Protein AF-A0AAI8VKM6-F1 (afdb_monomer)

Sequence (239 aa):
MDTTHDMPLSEGPSSTRPRDKDTSGLSPKRQRPRYSYLKCVRCRRDKKKCEPTGRRAGEKCLRCSEKGFDCSESQKSASGKAPKTRLPIQVDLQTGDEKSLVTHCCKGLAWLRMLRLVESAAFRIDESLQLRRRHISLKQGAVNSKVLYELAEAREIVEALVLKKLQSMKRPFSSDTQITLFRAATQAMQRNSRATSPLVRDFERSLFRDLREPSLEDVLLDPGNLPSAIEAQLALLEG

InterPro domains:
  IPR001138 Zn(2)Cys(6) fungal-type DNA-binding domain [PS50048] (39-73)
  IPR001138 Zn(2)Cys(6) fungal-type DNA-binding domain [cd00067] (40-72)
  IPR036864 Zn(2)-C6 fungal-type DNA-binding domain superfamily [SSF57701] (30-75)

Mean predicted aligned error: 19.52 Å

Solvent-accessible surface area (backbone atoms only — not comparable to full-atom values): 15020 Å² total; per-residue (Å²): 142,84,83,86,82,84,77,85,85,79,87,71,84,84,79,80,70,82,80,84,74,88,78,94,68,86,67,75,76,78,71,73,78,78,73,75,62,63,34,26,62,62,35,55,74,70,72,48,89,52,42,72,78,85,63,60,91,90,58,61,34,54,71,29,59,80,67,73,46,90,56,52,68,57,56,68,64,75,78,66,62,67,79,73,75,74,66,79,79,80,73,75,90,79,70,90,50,68,70,59,54,54,53,52,51,52,52,52,53,52,48,54,53,52,50,53,53,50,54,55,48,51,50,54,51,50,53,54,50,53,52,49,52,51,51,52,52,51,49,52,51,52,51,51,51,51,52,52,48,55,52,50,53,52,48,53,54,51,53,52,52,50,52,53,52,56,71,68,48,94,62,89,68,57,70,70,58,52,54,51,52,51,54,50,52,53,51,51,51,58,56,49,62,73,54,65,51,70,66,58,57,50,49,52,53,50,59,55,58,77,65,57,69,81,52,71,66,73,63,64,76,44,82,87,47,55,68,60,56,51,51,55,55,49,59,68,71,78,111

Foldseek 3Di:
DDDDDDDDDDDDDDPPDPPDDDDPDPDPPPPDPDDPQFAFPVCVVVVHDFPDDPDDPPDHTPVCVVVVHDTDGRPNPPVVPPPPPPDPPPPPPPDPPVVVVVVVVVVVVVVVVVVVVVVVVVVVVVVVVVVVVVVVVVVVVVVVVVVVVVVVVVVVVVVVVVVVVVVPPPDDDDPVVVVVVVVVVVVVVVVVVVVPPVVVVVVVVVVVVVVPDDDPVVVPPDPPCVVVVVVVVVVVVVD

pLDDT: mean 73.57, std 15.09, range [40.62, 97.12]

Structure (mmCIF, N/CA/C/O backbone):
data_AF-A0AAI8VKM6-F1
#
_entry.id   AF-A0AAI8VKM6-F1
#
loop_
_atom_site.group_PDB
_atom_site.id
_atom_site.type_symbol
_atom_site.label_atom_id
_atom_site.label_alt_id
_atom_site.label_comp_id
_atom_site.label_asym_id
_atom_site.label_entity_id
_atom_site.label_seq_id
_atom_site.pdbx_PDB_ins_code
_atom_site.Cartn_x
_atom_site.Cartn_y
_atom_site.Cartn_z
_atom_site.occupancy
_atom_site.B_iso_or_equiv
_atom_site.auth_seq_id
_atom_site.auth_comp_id
_atom_site.auth_asym_id
_atom_site.auth_atom_id
_atom_site.pdbx_PDB_model_num
ATOM 1 N N . MET A 1 1 ? -61.074 -55.499 29.176 1.00 43.12 1 MET A N 1
ATOM 2 C CA . MET A 1 1 ? -60.614 -55.785 27.803 1.00 43.12 1 MET A CA 1
ATOM 3 C C . MET A 1 1 ? -59.598 -54.712 27.485 1.00 43.12 1 MET A C 1
ATOM 5 O O . MET A 1 1 ? -59.967 -53.655 27.000 1.00 43.12 1 MET A O 1
ATOM 9 N N . ASP A 1 2 ? -58.363 -54.962 27.908 1.00 45.69 2 ASP A N 1
ATOM 10 C CA . ASP A 1 2 ? -57.220 -54.062 27.778 1.00 45.69 2 ASP A CA 1
ATOM 11 C C . ASP A 1 2 ? -56.213 -54.752 26.867 1.00 45.69 2 ASP A C 1
ATOM 13 O O . ASP A 1 2 ? -55.781 -55.869 27.151 1.00 45.69 2 ASP A O 1
ATOM 17 N N . THR A 1 3 ? -55.869 -54.103 25.763 1.00 57.09 3 THR A N 1
ATOM 18 C CA . THR A 1 3 ? -54.824 -54.557 24.841 1.00 57.09 3 THR A CA 1
ATOM 19 C C . THR A 1 3 ? -53.815 -53.433 24.699 1.00 57.09 3 THR A C 1
ATOM 21 O O . THR A 1 3 ? -53.935 -52.560 23.842 1.00 57.09 3 THR A O 1
ATOM 24 N N . THR A 1 4 ? -52.834 -53.440 25.596 1.00 59.97 4 THR A N 1
ATOM 25 C CA . THR A 1 4 ? -51.602 -52.660 25.506 1.00 59.97 4 THR A CA 1
ATOM 26 C C . THR A 1 4 ? -50.697 -53.299 24.456 1.00 59.97 4 THR A C 1
ATOM 28 O O . THR A 1 4 ? -50.188 -54.402 24.644 1.00 59.97 4 THR A O 1
ATOM 31 N N . HIS A 1 5 ? -50.526 -52.615 23.325 1.00 60.28 5 HIS A N 1
ATOM 32 C CA . HIS A 1 5 ? -49.516 -52.941 22.324 1.00 60.28 5 HIS A CA 1
ATOM 33 C C . HIS A 1 5 ? -48.196 -52.263 22.706 1.00 60.28 5 HIS A C 1
ATOM 35 O O . HIS A 1 5 ? -48.022 -51.066 22.482 1.00 60.28 5 HIS A O 1
ATOM 41 N N . ASP A 1 6 ? -47.269 -53.037 23.265 1.00 58.09 6 ASP A N 1
ATOM 42 C CA . ASP A 1 6 ? -45.865 -52.654 23.402 1.00 58.09 6 ASP A CA 1
ATOM 43 C C . ASP A 1 6 ? -45.153 -52.787 22.047 1.00 58.09 6 ASP A C 1
ATOM 45 O O . ASP A 1 6 ? -45.141 -53.851 21.423 1.00 58.09 6 ASP A O 1
ATOM 49 N N . MET A 1 7 ? -44.560 -51.687 21.581 1.00 68.12 7 MET A N 1
ATOM 50 C CA . MET A 1 7 ? -43.673 -51.657 20.417 1.00 68.12 7 MET A CA 1
ATOM 51 C C . MET A 1 7 ? -42.211 -51.749 20.877 1.00 68.12 7 MET A C 1
ATOM 53 O O . MET A 1 7 ? -41.797 -50.947 21.717 1.00 68.12 7 MET A O 1
ATOM 57 N N . PRO A 1 8 ? -41.392 -52.656 20.315 1.00 66.62 8 PRO A N 1
ATOM 58 C CA . PRO A 1 8 ? -39.982 -52.743 20.665 1.00 66.62 8 PRO A CA 1
ATOM 59 C C . PRO A 1 8 ? -39.188 -51.599 20.019 1.00 66.62 8 PRO A C 1
ATOM 61 O O . PRO A 1 8 ? -39.143 -51.449 18.795 1.00 66.62 8 PRO A O 1
ATOM 64 N N . LEU A 1 9 ? -38.532 -50.799 20.859 1.00 62.66 9 LEU A N 1
ATOM 65 C CA . LEU A 1 9 ? -37.536 -49.814 20.447 1.00 62.66 9 LEU A CA 1
ATOM 66 C C . LEU A 1 9 ? -36.315 -50.552 19.883 1.00 62.66 9 LEU A C 1
ATOM 68 O O . LEU A 1 9 ? -35.607 -51.255 20.598 1.00 62.66 9 LEU A O 1
ATOM 72 N N . SER A 1 10 ? -36.090 -50.404 18.580 1.00 58.72 10 SER A N 1
ATOM 73 C CA . SER A 1 10 ? -34.900 -50.915 17.899 1.00 58.72 10 SER A CA 1
ATOM 74 C C . SER A 1 10 ? -33.702 -50.021 18.227 1.00 58.72 10 SER A C 1
ATOM 76 O O . SER A 1 10 ? -33.635 -48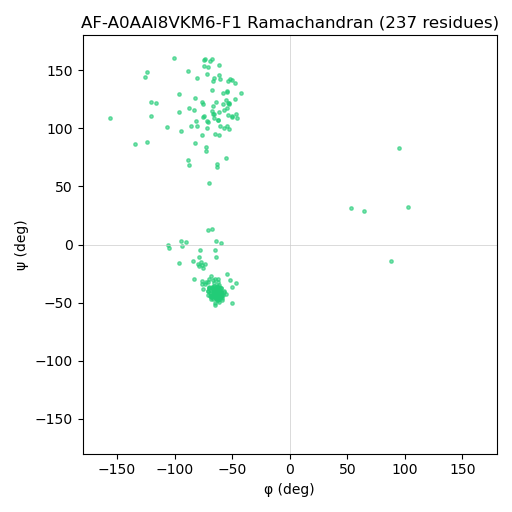.874 17.780 1.00 58.72 10 SER A O 1
ATOM 78 N N . GLU A 1 11 ? -32.761 -50.539 19.013 1.00 56.09 11 GLU A N 1
ATOM 79 C CA . GLU A 1 11 ? -31.483 -49.888 19.299 1.00 56.09 11 GLU A CA 1
ATOM 80 C C . GLU A 1 11 ? -30.596 -49.912 18.045 1.00 56.09 11 GLU A C 1
ATOM 82 O O . GLU A 1 11 ? -30.075 -50.946 17.629 1.00 56.09 11 GLU A O 1
ATOM 87 N N . GLY A 1 12 ? -30.466 -48.756 17.392 1.00 60.16 12 GLY A N 1
ATOM 88 C CA . GLY A 1 12 ? -29.560 -48.575 16.261 1.00 60.16 12 GLY A CA 1
ATOM 89 C C . GLY A 1 12 ? -28.086 -48.571 16.696 1.00 60.16 12 GLY A C 1
ATOM 90 O O . GLY A 1 12 ? -27.771 -48.173 17.820 1.00 60.16 12 GLY A O 1
ATOM 91 N N . PRO A 1 13 ? -27.154 -48.972 15.811 1.00 57.91 13 PRO A N 1
ATOM 92 C CA . PRO A 1 13 ? -25.741 -49.085 16.148 1.00 57.91 13 PRO A CA 1
ATOM 93 C C . PRO A 1 13 ? -25.139 -47.721 16.507 1.00 57.91 13 PRO A C 1
ATOM 95 O O . PRO A 1 13 ? -25.138 -46.778 15.709 1.00 57.91 13 PRO A O 1
ATOM 98 N N . SER A 1 14 ? -24.586 -47.642 17.721 1.00 53.56 14 SER A N 1
ATOM 99 C CA . SER A 1 14 ? -23.791 -46.516 18.212 1.00 53.56 14 SER A CA 1
ATOM 100 C C . SER A 1 14 ? -22.541 -46.332 17.351 1.00 53.56 14 SER A C 1
ATOM 102 O O . SER A 1 14 ? -21.503 -46.952 17.557 1.00 53.56 14 SER A O 1
ATOM 104 N N . SER A 1 15 ? -22.654 -45.446 16.364 1.00 54.28 15 SER A N 1
ATOM 105 C CA . SER A 1 15 ? -21.560 -44.974 15.519 1.00 54.28 15 SER A CA 1
ATOM 106 C C . SER A 1 15 ? -20.650 -44.030 16.317 1.00 54.28 15 SER A C 1
ATOM 108 O O . SER A 1 15 ? -20.724 -42.806 16.177 1.00 54.28 15 SER A O 1
ATOM 110 N N . THR A 1 16 ? -19.748 -44.583 17.127 1.00 57.41 16 THR A N 1
ATOM 111 C CA . THR A 1 16 ? -18.598 -43.847 17.671 1.00 57.41 16 THR A CA 1
ATOM 112 C C . THR A 1 16 ? -17.582 -43.620 16.554 1.00 57.41 16 THR A C 1
ATOM 114 O O . THR A 1 16 ? -16.648 -44.399 16.372 1.00 57.41 16 THR A O 1
ATOM 117 N N . ARG A 1 17 ? -17.777 -42.562 15.759 1.00 52.72 17 ARG A N 1
ATOM 118 C CA . ARG A 1 17 ? -16.736 -42.114 14.826 1.00 52.72 17 ARG A CA 1
ATOM 119 C C . ARG A 1 17 ? -15.555 -41.560 15.633 1.00 52.72 17 ARG A C 1
ATOM 121 O O . ARG A 1 17 ? -15.795 -40.750 16.535 1.00 52.72 17 ARG A O 1
ATOM 128 N N . PRO A 1 18 ? -14.308 -41.953 15.320 1.00 56.16 18 PRO A N 1
ATOM 129 C CA . PRO A 1 18 ? -13.125 -41.334 15.894 1.00 56.16 18 PRO A CA 1
ATOM 130 C C . PRO A 1 18 ? -13.153 -39.843 15.573 1.00 56.16 18 PRO A C 1
ATOM 132 O O . PRO A 1 18 ? -13.426 -39.428 14.446 1.00 56.16 18 PRO A O 1
ATOM 135 N N . ARG A 1 19 ? -12.949 -39.023 16.599 1.00 58.62 19 ARG A N 1
ATOM 136 C CA . ARG A 1 19 ? -12.865 -37.577 16.452 1.00 58.62 19 ARG A CA 1
ATOM 137 C C . ARG A 1 19 ? -11.439 -37.277 16.018 1.00 58.62 19 ARG A C 1
ATOM 139 O O . ARG A 1 19 ? -10.588 -37.061 16.877 1.00 58.62 19 ARG A O 1
ATOM 146 N N . ASP A 1 20 ? -11.205 -37.320 14.709 1.00 49.19 20 ASP A N 1
ATOM 147 C CA . ASP A 1 20 ? -9.943 -36.908 14.100 1.00 49.19 20 ASP A CA 1
ATOM 148 C C . ASP A 1 20 ? -9.675 -35.456 14.495 1.00 49.19 20 ASP A C 1
ATOM 150 O O . ASP A 1 20 ? -10.289 -34.491 14.029 1.00 49.19 20 ASP A O 1
ATOM 154 N N . LYS A 1 21 ? -8.811 -35.341 15.494 1.00 64.44 21 LYS A N 1
ATOM 155 C CA . LYS A 1 21 ? -8.100 -34.138 15.865 1.00 64.44 21 LYS A CA 1
ATOM 156 C C . LYS A 1 21 ? -6.932 -34.073 14.886 1.00 64.44 21 LYS A C 1
ATOM 158 O O . LYS A 1 21 ? -6.371 -35.106 14.551 1.00 64.44 21 LYS A O 1
ATOM 163 N N . ASP A 1 22 ? -6.588 -32.868 14.459 1.00 52.94 22 ASP A N 1
ATOM 164 C CA . ASP A 1 22 ? -5.387 -32.563 13.674 1.00 52.94 22 ASP A CA 1
ATOM 165 C C . ASP A 1 22 ? -5.600 -32.532 12.153 1.00 52.94 22 ASP A C 1
ATOM 167 O O . ASP A 1 22 ? -5.299 -33.442 11.393 1.00 52.94 22 ASP A O 1
ATOM 171 N N . THR A 1 23 ? -6.075 -31.379 11.691 1.00 52.78 23 THR A N 1
ATOM 172 C CA . THR A 1 23 ? -5.405 -30.647 10.609 1.00 52.78 23 THR A CA 1
ATOM 173 C C . THR A 1 23 ? -5.791 -29.180 10.726 1.00 52.78 23 THR A C 1
ATOM 175 O O . THR A 1 23 ? -6.928 -28.759 10.515 1.00 52.78 23 THR A O 1
ATOM 178 N N . SER A 1 24 ? -4.804 -28.396 11.133 1.00 52.94 24 SER A N 1
ATOM 179 C CA . SER A 1 24 ? -4.739 -26.941 11.172 1.00 52.94 24 SER A CA 1
ATOM 180 C C . SER A 1 24 ? -4.837 -26.355 9.756 1.00 52.94 24 SER A C 1
ATOM 182 O O . SER A 1 24 ? -3.904 -25.760 9.233 1.00 52.94 24 SER A O 1
ATOM 184 N N . GLY A 1 25 ? -5.997 -26.518 9.121 1.00 47.34 25 GLY A N 1
ATOM 185 C CA . GLY A 1 25 ? -6.389 -25.764 7.941 1.00 47.34 25 GLY A CA 1
ATOM 186 C C . GLY A 1 25 ? -6.979 -24.432 8.383 1.00 47.34 25 GLY A C 1
ATOM 187 O O . GLY A 1 25 ? -8.015 -24.406 9.053 1.00 47.34 25 GLY A O 1
ATOM 188 N N . LEU A 1 26 ? -6.314 -23.337 8.013 1.00 58.41 26 LEU A N 1
ATOM 189 C CA . LEU A 1 26 ? -6.759 -21.946 8.124 1.00 58.41 26 LEU A CA 1
ATOM 190 C C . LEU A 1 26 ? -8.110 -21.757 7.416 1.00 58.41 26 LEU A C 1
ATOM 192 O O . LEU A 1 26 ? -8.203 -21.207 6.325 1.00 58.41 26 LEU A O 1
ATOM 196 N N . SER A 1 27 ? -9.185 -22.239 8.030 1.00 58.78 27 SER A N 1
ATOM 197 C CA . SER A 1 27 ? -10.532 -22.001 7.541 1.00 58.78 27 SER A CA 1
ATOM 198 C C . SER A 1 27 ? -10.785 -20.503 7.698 1.00 58.78 27 SER A C 1
ATOM 200 O O . SER A 1 27 ? -10.724 -20.014 8.835 1.00 58.78 27 SER A O 1
ATOM 202 N N . PRO A 1 28 ? -11.046 -19.749 6.613 1.00 66.25 28 PRO A N 1
ATOM 203 C CA . PRO A 1 28 ? -11.320 -18.325 6.710 1.00 66.25 28 PRO A CA 1
ATOM 204 C C . PRO A 1 28 ? -12.436 -18.140 7.732 1.00 66.25 28 PRO A C 1
ATOM 206 O O . PRO A 1 28 ? -13.508 -18.743 7.608 1.00 66.25 28 PRO A O 1
ATOM 209 N N . LYS A 1 29 ? -12.155 -17.377 8.799 1.00 68.50 29 LYS A N 1
ATOM 210 C CA . LYS A 1 29 ? -13.123 -17.072 9.860 1.00 68.50 29 LYS A CA 1
ATOM 211 C C . LYS A 1 29 ? -14.427 -16.683 9.177 1.00 68.50 29 LYS A C 1
ATOM 213 O O . LYS A 1 29 ? -14.488 -15.614 8.575 1.00 68.50 29 LYS A O 1
ATOM 218 N N . ARG A 1 30 ? -15.453 -17.544 9.260 1.00 69.56 30 ARG A N 1
ATOM 219 C CA . ARG A 1 30 ? -16.785 -17.260 8.714 1.00 69.56 30 ARG A CA 1
ATOM 220 C C . ARG A 1 30 ? -17.230 -15.933 9.310 1.00 69.56 30 ARG A C 1
ATOM 222 O O . ARG A 1 30 ? -17.595 -15.873 10.487 1.00 69.56 30 ARG A O 1
ATOM 229 N N . GLN A 1 31 ? -17.131 -14.862 8.526 1.00 68.44 31 GLN A N 1
ATOM 230 C CA . GLN A 1 31 ? -17.579 -13.553 8.958 1.00 68.44 31 GLN A CA 1
ATOM 231 C C . GLN A 1 31 ? -19.070 -13.701 9.216 1.00 68.44 31 GLN A C 1
ATOM 233 O O . GLN A 1 31 ? -19.842 -14.013 8.309 1.00 68.44 31 GLN A O 1
ATOM 238 N N . ARG A 1 32 ? -19.474 -13.569 10.483 1.00 65.81 32 ARG A N 1
ATOM 239 C CA . ARG A 1 32 ? -20.892 -13.608 10.829 1.00 65.81 32 ARG A CA 1
ATOM 240 C C . ARG A 1 32 ? -21.571 -12.528 9.983 1.00 65.81 32 ARG A C 1
ATOM 242 O O . ARG A 1 32 ? -21.114 -11.383 10.044 1.00 65.81 32 ARG A O 1
ATOM 249 N N . PRO A 1 33 ? -22.604 -12.866 9.190 1.00 61.44 33 PRO A N 1
ATOM 250 C CA . PRO A 1 33 ? -23.260 -11.898 8.326 1.00 61.44 33 PRO A CA 1
ATOM 251 C C . PRO A 1 33 ? -23.678 -10.706 9.183 1.00 61.44 33 PRO A C 1
ATOM 253 O O . PRO A 1 33 ? -24.356 -10.872 10.204 1.00 61.44 33 PRO A O 1
ATOM 256 N N . ARG A 1 34 ? -23.187 -9.514 8.822 1.00 62.94 34 ARG A N 1
ATOM 257 C CA . ARG A 1 34 ? -23.466 -8.287 9.571 1.00 62.94 34 ARG A CA 1
ATOM 258 C C . ARG A 1 34 ? -24.979 -8.118 9.612 1.00 62.94 34 ARG A C 1
ATOM 260 O O . ARG A 1 34 ? -25.629 -7.987 8.579 1.00 62.94 34 ARG A O 1
ATOM 267 N N . TYR A 1 35 ? -25.545 -8.184 10.812 1.00 66.12 35 TYR A N 1
ATOM 268 C CA . TYR A 1 35 ? -26.981 -8.059 11.015 1.00 66.12 35 TYR A CA 1
ATOM 269 C C . TYR A 1 35 ? -27.425 -6.704 10.454 1.00 66.12 35 TYR A C 1
ATOM 271 O O . TYR A 1 35 ? -26.904 -5.673 10.879 1.00 66.12 35 TYR A O 1
ATOM 279 N N . SER A 1 36 ? -28.349 -6.693 9.488 1.00 64.75 36 SER A N 1
ATOM 280 C CA . SER A 1 36 ? -28.817 -5.455 8.858 1.00 64.75 36 SER A CA 1
ATOM 281 C C . SER A 1 36 ? -29.302 -4.485 9.942 1.00 64.75 36 SER A C 1
ATOM 283 O O . SER A 1 36 ? -30.251 -4.786 10.673 1.00 64.75 36 SER A O 1
ATOM 285 N N . TYR A 1 37 ? -28.653 -3.325 10.063 1.00 68.56 37 TYR A N 1
ATOM 286 C CA . TYR A 1 37 ? -28.895 -2.370 11.154 1.00 68.56 37 TYR A CA 1
ATOM 287 C C . TYR A 1 37 ? -30.316 -1.771 11.154 1.00 68.56 37 TYR A C 1
ATOM 289 O O . TYR A 1 37 ? -30.733 -1.167 12.143 1.00 68.56 37 TYR A O 1
ATOM 297 N N . LEU A 1 38 ? -31.085 -1.987 10.085 1.00 83.81 38 LEU A N 1
ATOM 298 C CA . LEU A 1 38 ? -32.422 -1.447 9.854 1.00 83.81 38 LEU A CA 1
ATOM 299 C C . LEU A 1 38 ? -33.523 -2.348 10.445 1.00 83.81 38 LEU A C 1
ATOM 301 O O . LEU A 1 38 ? -34.250 -3.025 9.725 1.00 83.81 38 LEU A O 1
ATOM 305 N N . LYS A 1 39 ? -33.660 -2.372 11.775 1.00 91.38 39 LYS A N 1
ATOM 306 C CA . LYS A 1 39 ? -34.770 -3.058 12.469 1.00 91.38 39 LYS A CA 1
ATOM 307 C C . LYS A 1 39 ? -35.525 -2.091 13.369 1.00 91.38 39 LYS A C 1
ATOM 309 O O . LYS A 1 39 ? -34.908 -1.189 13.929 1.00 91.38 39 LYS A O 1
ATOM 314 N N . CYS A 1 40 ? -36.832 -2.306 13.550 1.00 92.69 40 CYS A N 1
ATOM 315 C CA . CYS A 1 40 ? -37.572 -1.603 14.602 1.00 92.69 40 CYS A CA 1
ATOM 316 C C . CYS A 1 40 ? -37.107 -2.072 15.991 1.00 92.69 40 CYS A C 1
ATOM 318 O O . CYS A 1 40 ? -36.556 -3.170 16.142 1.00 92.69 40 CYS A O 1
ATOM 320 N N . VAL A 1 41 ? -37.357 -1.257 17.018 1.00 91.75 41 VAL A N 1
ATOM 321 C CA . VAL A 1 41 ? -36.930 -1.520 18.403 1.00 91.75 41 VAL A CA 1
ATOM 322 C C . VAL A 1 41 ? -37.470 -2.863 18.904 1.00 91.75 41 VAL A C 1
ATOM 324 O O . VAL A 1 41 ? -36.731 -3.639 19.510 1.00 91.75 41 VAL A O 1
ATOM 327 N N . ARG A 1 42 ? -38.728 -3.189 18.580 1.00 93.50 42 ARG A N 1
ATOM 328 C CA . ARG A 1 42 ? -39.380 -4.443 18.986 1.00 93.50 42 ARG A CA 1
ATOM 329 C C . ARG A 1 42 ? -38.717 -5.669 18.359 1.00 93.50 42 ARG A C 1
ATOM 331 O O . ARG A 1 42 ? -38.288 -6.568 19.071 1.00 93.50 42 ARG A O 1
ATOM 338 N N . CYS A 1 43 ? -38.537 -5.683 17.036 1.00 93.38 43 CYS A N 1
ATOM 339 C CA . CYS A 1 43 ? -37.869 -6.799 16.359 1.00 93.38 43 CYS A CA 1
ATOM 340 C C . CYS A 1 43 ? -36.393 -6.935 16.766 1.00 93.38 43 CYS A C 1
ATOM 342 O O . CYS A 1 43 ? -35.870 -8.050 16.772 1.00 93.38 43 CYS A O 1
ATOM 344 N N . ARG A 1 44 ? -35.727 -5.828 17.131 1.00 90.38 44 ARG A N 1
ATOM 345 C CA . ARG A 1 44 ? -34.368 -5.849 17.691 1.00 90.38 44 ARG A CA 1
ATOM 346 C C . ARG A 1 44 ? -34.347 -6.503 19.080 1.00 90.38 44 ARG A C 1
ATOM 348 O O . ARG A 1 44 ? -33.493 -7.354 19.308 1.00 90.38 44 ARG A O 1
ATOM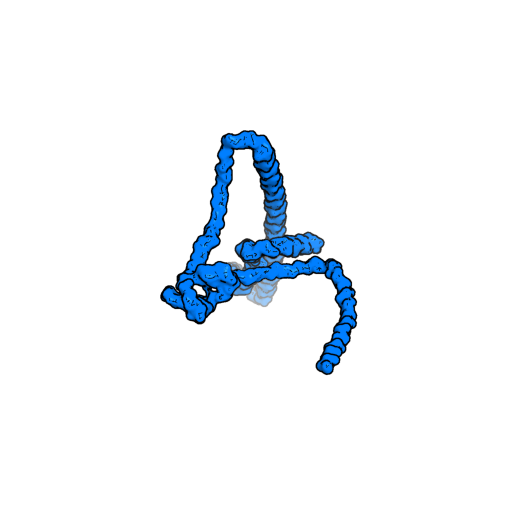 355 N N . ARG A 1 45 ? -35.300 -6.168 19.960 1.00 90.44 45 ARG A N 1
ATOM 356 C CA . ARG A 1 45 ? -35.454 -6.784 21.293 1.00 90.44 45 ARG A CA 1
ATOM 357 C C . ARG A 1 45 ? -35.754 -8.283 21.194 1.00 90.44 45 ARG A C 1
ATOM 359 O O . ARG A 1 45 ? -35.105 -9.076 21.864 1.00 90.44 45 ARG A O 1
ATOM 366 N N . ASP A 1 46 ? -36.638 -8.668 20.278 1.00 92.19 46 ASP A N 1
ATOM 367 C CA . ASP A 1 46 ? -37.037 -10.067 20.064 1.00 92.19 46 ASP A CA 1
ATOM 368 C C . ASP A 1 46 ? -36.005 -10.895 19.276 1.00 92.19 46 ASP A C 1
ATOM 370 O O . ASP A 1 46 ? -36.204 -12.089 19.052 1.00 92.19 46 ASP A O 1
ATOM 374 N N . LYS A 1 47 ? -34.928 -10.262 18.783 1.00 91.06 47 LYS A N 1
ATOM 375 C CA . LYS A 1 47 ? -33.912 -10.870 17.905 1.00 91.06 47 LYS A CA 1
ATOM 376 C C . LYS A 1 47 ? -34.505 -11.557 16.658 1.00 91.06 47 LYS A C 1
ATOM 378 O O . LYS A 1 47 ? -33.938 -12.522 16.145 1.00 91.06 47 LYS A O 1
ATOM 383 N N . LYS A 1 48 ? -35.631 -11.055 16.132 1.00 92.75 48 LYS A N 1
ATOM 384 C CA . LYS A 1 48 ? -36.295 -11.587 14.923 1.00 92.75 48 LYS A CA 1
ATOM 385 C C . LYS A 1 48 ? -35.979 -10.759 13.675 1.00 92.75 48 LYS A C 1
ATOM 387 O O . LYS A 1 48 ? -35.520 -9.613 13.748 1.00 92.75 48 LYS A O 1
ATOM 392 N N . LYS A 1 49 ? -36.174 -11.354 12.492 1.00 91.00 49 LYS A N 1
ATOM 393 C CA . LYS A 1 49 ? -36.056 -10.652 11.203 1.00 91.00 49 LYS A CA 1
ATOM 394 C C . LYS A 1 49 ? -37.155 -9.588 11.102 1.00 91.00 49 LYS A C 1
ATOM 396 O O . LYS A 1 49 ? -38.239 -9.764 11.647 1.00 91.00 49 LYS A O 1
ATOM 401 N N . CYS A 1 50 ? -36.822 -8.451 10.503 1.00 93.25 50 CYS A N 1
ATOM 402 C CA . CYS A 1 50 ? -37.727 -7.320 10.354 1.00 93.25 50 CYS A CA 1
ATOM 403 C C . CYS A 1 50 ? -37.869 -7.075 8.855 1.00 93.25 50 CYS A C 1
ATOM 405 O O . CYS A 1 50 ? -36.882 -6.707 8.224 1.00 93.25 50 CYS A O 1
ATOM 407 N N . GLU A 1 51 ? -39.045 -7.353 8.302 1.00 92.88 51 GLU A N 1
ATOM 408 C CA . GLU A 1 51 ? -39.314 -7.275 6.864 1.00 92.88 51 GLU A CA 1
ATOM 409 C C . GLU A 1 51 ? -40.533 -6.379 6.596 1.00 92.88 51 GLU A C 1
ATOM 411 O O . GLU A 1 51 ? -41.464 -6.378 7.411 1.00 92.88 51 GLU A O 1
ATOM 416 N N . PRO A 1 52 ? -40.539 -5.606 5.495 1.00 90.88 52 PRO A N 1
ATOM 417 C CA . PRO A 1 52 ? -39.467 -5.476 4.495 1.00 90.88 52 PRO A CA 1
ATOM 418 C C . PRO A 1 52 ? -38.248 -4.654 4.979 1.00 90.88 52 PRO A C 1
ATOM 420 O O . PRO A 1 52 ? -38.323 -3.885 5.943 1.00 90.88 52 PRO A O 1
ATOM 423 N N . THR A 1 53 ? -37.097 -4.848 4.324 1.00 82.81 53 THR A N 1
ATOM 424 C CA . THR A 1 53 ? -35.867 -4.064 4.563 1.00 82.81 53 THR A CA 1
ATOM 425 C C . THR A 1 53 ? -35.913 -2.823 3.666 1.00 82.81 53 THR A C 1
ATOM 427 O O . THR A 1 53 ? -35.932 -2.979 2.455 1.00 82.81 53 THR A O 1
ATOM 430 N N . GLY A 1 54 ? -35.942 -1.609 4.233 1.00 81.25 54 GLY A N 1
ATOM 431 C CA . GLY A 1 54 ? -36.065 -0.359 3.451 1.00 81.25 54 GLY A CA 1
ATOM 432 C C . GLY A 1 54 ? -37.458 0.286 3.454 1.00 81.25 54 GLY A C 1
ATOM 433 O O . GLY A 1 54 ? -37.858 0.894 2.471 1.00 81.25 54 GLY A O 1
ATOM 434 N N . ARG A 1 55 ? -38.195 0.143 4.559 1.00 86.75 55 ARG A N 1
ATOM 435 C CA . ARG A 1 55 ? -39.509 0.770 4.787 1.00 86.75 55 ARG A CA 1
ATOM 436 C C . ARG A 1 55 ? -39.431 2.296 4.758 1.00 86.75 55 ARG A C 1
ATOM 438 O O . ARG A 1 55 ? -38.444 2.856 5.244 1.00 86.75 55 ARG A O 1
ATOM 445 N N . ARG A 1 56 ? -40.480 2.955 4.254 1.00 84.69 56 ARG A N 1
ATOM 446 C CA . ARG A 1 56 ? -40.627 4.415 4.378 1.00 84.69 56 ARG A CA 1
ATOM 447 C C . ARG A 1 56 ? -40.908 4.796 5.837 1.00 84.69 56 ARG A C 1
ATOM 449 O O . ARG A 1 56 ? -41.358 3.971 6.636 1.00 84.69 56 ARG A O 1
ATOM 456 N N . ALA A 1 57 ? -40.617 6.046 6.194 1.00 82.06 57 ALA A N 1
ATOM 457 C CA . ALA A 1 57 ? -40.994 6.603 7.493 1.00 82.06 57 ALA A CA 1
ATOM 458 C C . ALA A 1 57 ? -42.513 6.439 7.701 1.00 82.06 57 ALA A C 1
ATOM 460 O O . ALA A 1 57 ? -43.291 6.695 6.784 1.00 82.06 57 ALA A O 1
ATOM 461 N N . GLY A 1 58 ? -42.923 5.938 8.868 1.00 86.81 58 GLY A N 1
ATOM 462 C CA . GLY A 1 58 ? -44.322 5.602 9.174 1.00 86.81 58 GLY A CA 1
ATOM 463 C C . GLY A 1 58 ? -44.806 4.188 8.798 1.00 86.81 58 GLY A C 1
ATOM 464 O O . GLY A 1 58 ? -45.833 3.753 9.317 1.00 86.81 58 GLY A O 1
ATOM 465 N N . GLU A 1 59 ? -44.085 3.411 7.980 1.00 92.38 59 GLU A N 1
ATOM 466 C CA . GLU A 1 59 ? -44.529 2.059 7.593 1.00 92.38 59 GLU A CA 1
ATOM 467 C C . GLU A 1 59 ? -44.194 0.981 8.648 1.00 92.38 59 GLU A C 1
ATOM 469 O O . GLU A 1 59 ? -43.037 0.752 9.047 1.00 92.38 59 GLU A O 1
ATOM 474 N N . LYS A 1 60 ? -45.219 0.229 9.074 1.00 95.31 60 LYS A N 1
ATOM 475 C CA . LYS A 1 60 ? -45.060 -0.911 9.992 1.00 95.31 60 LYS A CA 1
ATOM 476 C C . LYS A 1 60 ? -44.388 -2.093 9.277 1.00 95.31 60 LYS A C 1
ATOM 478 O O . LYS A 1 60 ? -44.574 -2.310 8.087 1.00 95.31 60 LYS A O 1
ATOM 483 N N . CYS A 1 61 ? -43.578 -2.877 9.997 1.00 95.06 61 CYS A N 1
ATOM 484 C CA . CYS A 1 61 ? -43.079 -4.151 9.454 1.00 95.06 61 CYS A CA 1
ATOM 485 C C . CYS A 1 61 ? -44.186 -5.206 9.465 1.00 95.06 61 CYS A C 1
ATOM 487 O O . CYS A 1 61 ? -45.051 -5.149 10.340 1.00 95.06 61 CYS A O 1
ATOM 489 N N . LEU A 1 62 ? -44.104 -6.196 8.570 1.00 96.19 62 LEU A N 1
ATOM 490 C CA . LEU A 1 62 ? -45.100 -7.269 8.424 1.00 96.19 62 LEU A CA 1
ATOM 491 C C . LEU A 1 62 ? -45.429 -7.920 9.770 1.00 96.19 62 LEU A C 1
ATOM 493 O O . LEU A 1 62 ? -46.572 -7.908 10.207 1.00 96.19 62 LEU A O 1
ATOM 497 N N . ARG A 1 63 ? -44.399 -8.322 10.522 1.00 95.50 63 ARG A N 1
ATOM 498 C CA . ARG A 1 63 ? -44.561 -8.939 11.848 1.00 95.50 63 ARG A CA 1
ATOM 499 C C . ARG A 1 63 ? -45.278 -8.043 12.863 1.00 95.50 63 ARG A C 1
ATOM 501 O O . ARG A 1 63 ? -45.993 -8.549 13.721 1.00 95.50 63 ARG A O 1
ATOM 508 N N . CYS A 1 64 ? -45.033 -6.733 12.840 1.00 96.44 64 CYS A N 1
ATOM 509 C CA . CYS A 1 64 ? -45.738 -5.808 13.730 1.00 96.44 64 CYS A CA 1
ATOM 510 C C . CYS A 1 64 ? -47.169 -5.551 13.247 1.00 96.44 64 CYS A C 1
ATOM 512 O O . CYS A 1 64 ? -48.045 -5.399 14.088 1.00 96.44 64 CYS A O 1
ATOM 514 N N . SER A 1 65 ? -47.400 -5.535 11.932 1.00 96.69 65 SER A N 1
ATOM 515 C CA . SER A 1 65 ? -48.728 -5.390 11.331 1.00 96.69 65 SER A CA 1
ATOM 516 C C . SER A 1 65 ? -49.621 -6.586 11.662 1.00 96.69 65 SER A C 1
ATOM 518 O O . SER A 1 65 ? -50.708 -6.404 12.192 1.00 96.69 65 SER A O 1
ATOM 520 N N . GLU A 1 66 ? -49.125 -7.805 11.450 1.00 97.12 66 GLU A N 1
ATOM 521 C CA . GLU A 1 66 ? -49.846 -9.058 11.722 1.00 97.12 66 GLU A CA 1
ATOM 522 C C . GLU A 1 66 ? -50.178 -9.240 13.205 1.00 97.12 66 GLU A C 1
ATOM 524 O O . GLU A 1 66 ? -51.226 -9.767 13.556 1.00 97.12 66 GLU A O 1
ATOM 529 N N . LYS A 1 67 ? -49.276 -8.808 14.093 1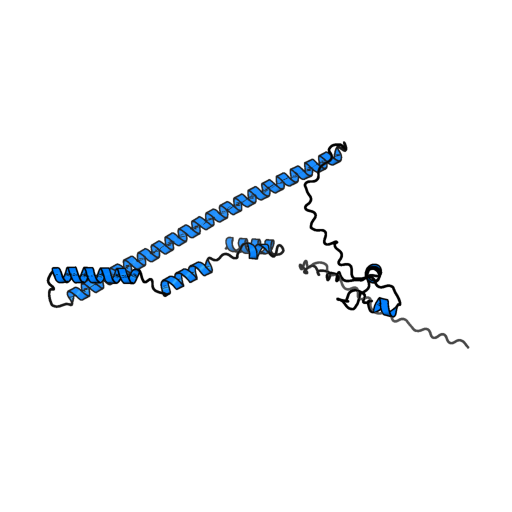.00 96.56 67 LYS A N 1
ATOM 530 C CA . LYS A 1 67 ? -49.438 -8.975 15.545 1.00 96.56 67 LYS A CA 1
ATOM 531 C C . LYS A 1 67 ? -50.087 -7.782 16.243 1.00 96.56 67 LYS A C 1
ATOM 533 O O . LYS A 1 67 ? -50.219 -7.815 17.462 1.00 96.56 67 LYS A O 1
ATOM 538 N N . GLY A 1 68 ? -50.411 -6.714 15.513 1.00 96.12 68 GLY A N 1
ATOM 539 C CA . GLY A 1 68 ? -50.962 -5.489 16.096 1.00 96.12 68 GLY A CA 1
ATOM 540 C C . GLY A 1 68 ? -50.005 -4.761 17.051 1.00 96.12 68 GLY A C 1
ATOM 541 O O . GLY A 1 68 ? -50.449 -4.101 17.983 1.00 96.12 68 GLY A O 1
ATOM 542 N N . PHE A 1 69 ? -48.686 -4.880 16.860 1.00 95.12 69 PHE A N 1
ATOM 543 C CA . PHE A 1 69 ? -47.706 -4.168 17.688 1.00 95.12 69 PHE A CA 1
ATOM 544 C C . PHE A 1 69 ? -47.387 -2.775 17.142 1.00 95.12 69 PHE A C 1
ATOM 546 O O . PHE A 1 69 ? -47.287 -2.571 15.928 1.00 95.12 69 PHE A O 1
ATOM 553 N N . ASP A 1 70 ? -47.065 -1.850 18.048 1.00 94.25 70 ASP A N 1
ATOM 554 C CA . ASP A 1 70 ? -46.482 -0.564 17.674 1.00 94.25 70 ASP A CA 1
ATOM 555 C C . ASP A 1 70 ? -45.077 -0.743 17.101 1.00 94.25 70 ASP A C 1
ATOM 557 O O . ASP A 1 70 ? -44.132 -1.206 17.754 1.00 94.25 70 ASP A O 1
ATOM 561 N N . CYS A 1 71 ? -44.948 -0.398 15.822 1.00 94.94 71 CYS A N 1
ATOM 562 C CA . CYS A 1 71 ? -43.701 -0.490 15.091 1.00 94.94 71 CYS A CA 1
ATOM 563 C C . CYS A 1 71 ? -43.001 0.867 15.092 1.00 94.94 71 CYS A C 1
ATOM 565 O O . CYS A 1 71 ? -43.468 1.801 14.453 1.00 94.94 71 CYS A O 1
ATOM 567 N N . SER A 1 72 ? -41.840 0.953 15.741 1.00 91.44 72 SER A N 1
ATOM 568 C CA . SER A 1 72 ? -40.983 2.138 15.657 1.00 91.44 72 SER A CA 1
ATOM 569 C C . SER A 1 72 ? -40.259 2.223 14.307 1.00 91.44 72 SER A C 1
ATOM 571 O O . SER A 1 72 ? -39.997 1.196 13.662 1.00 91.44 72 SER A O 1
ATOM 573 N N . GLU A 1 73 ? -39.821 3.426 13.941 1.00 86.94 73 GLU A N 1
ATOM 574 C CA . GLU A 1 73 ? -38.915 3.640 12.812 1.00 86.94 73 GLU A CA 1
ATOM 575 C C . GLU A 1 73 ? -37.566 2.933 13.018 1.00 86.94 73 GLU A C 1
ATOM 577 O O . GLU A 1 73 ? -37.137 2.641 14.145 1.00 86.94 73 GLU A O 1
ATOM 582 N N . SER A 1 74 ? -36.898 2.601 11.910 1.00 82.25 74 SER A N 1
ATOM 583 C CA . SER A 1 74 ? -35.577 1.982 11.947 1.00 82.25 74 SER A CA 1
ATOM 584 C C . SER A 1 74 ? -34.532 3.007 12.375 1.00 82.25 74 SER A C 1
ATOM 586 O O . SER A 1 74 ? -34.033 3.780 11.560 1.00 82.25 74 SER A O 1
ATOM 588 N N . GLN A 1 75 ? -34.142 2.974 13.645 1.00 75.50 75 GLN A N 1
ATOM 589 C CA . GLN A 1 75 ? -32.988 3.733 14.103 1.00 75.50 75 GLN A CA 1
ATOM 590 C C . GLN A 1 75 ? -31.718 3.073 13.560 1.00 75.50 75 GLN A C 1
ATOM 592 O O . GLN A 1 75 ? -31.294 2.007 14.039 1.00 75.50 75 GLN A O 1
ATOM 597 N N . LYS A 1 76 ? -31.097 3.719 12.560 1.00 72.38 76 LYS A N 1
ATOM 598 C CA . LYS A 1 76 ? -29.680 3.502 12.254 1.00 72.38 76 LYS A CA 1
ATOM 599 C C . LYS A 1 76 ? -28.961 3.736 13.570 1.00 72.38 76 LYS A C 1
ATOM 601 O O . LYS A 1 76 ? -28.998 4.837 14.109 1.00 72.38 76 LYS A O 1
ATOM 606 N N . SER A 1 77 ? -28.411 2.680 14.157 1.00 64.44 77 SER A N 1
ATOM 607 C CA . SER A 1 77 ? -27.684 2.838 15.401 1.00 64.44 77 SER A CA 1
ATOM 608 C C . SER A 1 77 ? -26.502 3.750 15.092 1.00 64.44 77 SER A C 1
ATOM 610 O O . SER A 1 77 ? -25.539 3.310 14.469 1.00 64.44 77 SER A O 1
ATOM 612 N N . ALA A 1 78 ? -26.559 5.001 15.553 1.00 58.19 78 ALA A N 1
ATOM 613 C CA . ALA A 1 78 ? -25.426 5.928 15.552 1.00 58.19 78 ALA A CA 1
ATOM 614 C C . ALA A 1 78 ? -24.233 5.381 16.370 1.00 58.19 78 ALA A C 1
ATOM 616 O O . ALA A 1 78 ? -23.182 5.997 16.457 1.00 58.19 78 ALA A O 1
ATOM 617 N N . SER A 1 79 ? -24.364 4.171 16.930 1.00 55.47 79 SER A N 1
ATOM 618 C CA . SER A 1 79 ? -23.306 3.367 17.530 1.00 55.47 79 SER A CA 1
ATOM 619 C C . SER A 1 79 ? -22.264 2.841 16.541 1.00 55.47 79 SER A C 1
ATOM 621 O O . SER A 1 79 ? -21.456 1.996 16.932 1.00 55.47 79 SER A O 1
ATOM 623 N N . GLY A 1 80 ? -22.211 3.347 15.308 1.00 54.19 80 GLY A N 1
ATOM 624 C CA . GLY A 1 80 ? -20.916 3.565 14.677 1.00 54.19 80 GLY A CA 1
ATOM 625 C C . GLY A 1 80 ? -20.179 4.604 15.512 1.00 54.19 80 GLY A C 1
ATOM 626 O O . GLY A 1 80 ? -20.059 5.746 15.094 1.00 54.19 80 GLY A O 1
ATOM 627 N N . LYS A 1 81 ? -19.772 4.228 16.736 1.00 57.38 81 LYS A N 1
ATOM 628 C CA . LYS A 1 81 ? -18.857 5.019 17.545 1.00 57.38 81 LYS A CA 1
ATOM 629 C C . LYS A 1 81 ? -17.714 5.297 16.586 1.00 57.38 81 LYS A C 1
ATOM 631 O O . LYS A 1 81 ? -17.021 4.347 16.216 1.00 57.38 81 LYS A O 1
ATOM 636 N N . ALA A 1 82 ? -17.573 6.552 16.150 1.00 57.91 82 ALA A N 1
ATOM 637 C CA . ALA A 1 82 ? -16.335 7.004 15.544 1.00 57.91 82 ALA A CA 1
ATOM 638 C C . ALA A 1 82 ? -15.229 6.397 16.409 1.00 57.91 82 ALA A C 1
ATOM 640 O O . ALA A 1 82 ? -15.402 6.414 17.642 1.00 57.91 82 ALA A O 1
ATOM 641 N N . PRO A 1 83 ? -14.218 5.730 15.818 1.00 58.88 83 PRO A N 1
ATOM 642 C CA . PRO A 1 83 ? -13.151 5.133 16.603 1.00 58.88 83 PRO A CA 1
ATOM 643 C C . PRO A 1 83 ? -12.739 6.217 17.579 1.00 58.88 83 PRO A C 1
ATOM 645 O O . PRO A 1 83 ? -12.348 7.298 17.151 1.00 58.88 83 PRO A O 1
ATOM 648 N N . LYS A 1 84 ? -13.003 6.004 18.877 1.00 58.09 84 LYS A N 1
ATOM 649 C CA . LYS A 1 84 ? -12.591 6.966 19.885 1.00 58.09 84 LYS A CA 1
ATOM 650 C C . LYS A 1 84 ? -11.091 6.971 19.713 1.00 58.09 84 LYS A C 1
ATOM 652 O O . LYS A 1 84 ? -10.452 6.001 20.122 1.00 58.09 84 LYS A O 1
ATOM 657 N N . THR A 1 85 ? -10.565 7.991 19.043 1.00 50.25 85 THR A N 1
ATOM 658 C CA . THR A 1 85 ? -9.166 8.356 19.096 1.00 50.25 85 THR A CA 1
ATOM 659 C C . THR A 1 85 ? -8.946 8.471 20.585 1.00 50.25 85 THR A C 1
ATOM 661 O O . THR A 1 85 ? -9.477 9.378 21.228 1.00 50.25 85 THR A O 1
ATOM 664 N N . ARG A 1 86 ? -8.382 7.417 21.182 1.00 47.53 86 ARG A N 1
ATOM 665 C CA . ARG A 1 86 ? -8.072 7.414 22.599 1.00 47.53 86 ARG A CA 1
ATOM 666 C C . ARG A 1 86 ? -7.011 8.487 22.694 1.00 47.53 86 ARG A C 1
ATOM 668 O O . ARG A 1 86 ? -5.853 8.224 22.390 1.00 47.53 86 ARG A O 1
ATOM 675 N N . LEU A 1 87 ? -7.436 9.705 23.016 1.00 59.44 87 LEU A N 1
ATOM 676 C CA . LEU A 1 87 ? -6.524 10.709 23.513 1.00 59.44 87 LEU A CA 1
ATOM 677 C C . LEU A 1 87 ? -5.737 10.040 24.647 1.00 59.44 87 LEU A C 1
ATOM 679 O O . LEU A 1 87 ? -6.306 9.185 25.347 1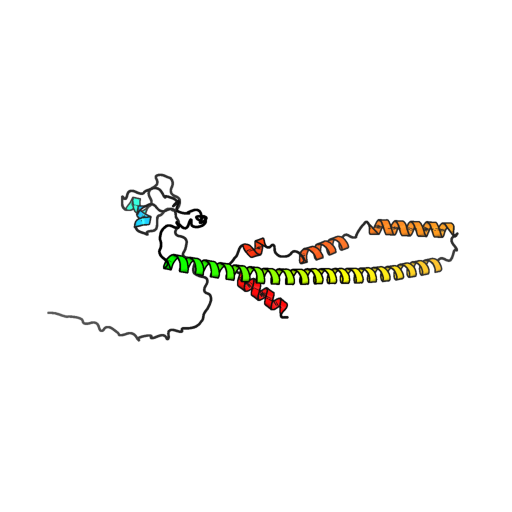.00 59.44 87 LEU A O 1
ATOM 683 N N . PRO A 1 88 ? -4.431 10.330 24.751 1.00 58.25 88 PRO A N 1
ATOM 684 C CA . PRO A 1 88 ? -3.570 9.710 25.742 1.00 58.25 88 PRO A CA 1
ATOM 685 C C . PRO A 1 88 ? -4.271 9.778 27.094 1.00 58.25 88 PRO A C 1
ATOM 687 O O . PRO A 1 88 ? -4.759 10.833 27.495 1.00 58.25 88 PRO A O 1
ATOM 690 N N . ILE A 1 89 ? -4.412 8.607 27.717 1.00 65.06 89 ILE A N 1
ATOM 691 C CA . ILE A 1 89 ? -5.052 8.431 29.018 1.00 65.06 89 ILE A CA 1
ATOM 692 C C . ILE A 1 89 ? -4.412 9.458 29.950 1.00 65.06 89 ILE A C 1
ATOM 694 O O . ILE A 1 89 ? -3.225 9.344 30.250 1.00 65.06 89 ILE A O 1
ATOM 698 N N . GLN A 1 90 ? -5.170 10.477 30.355 1.00 65.00 90 GLN A N 1
ATOM 699 C CA . GLN A 1 90 ? -4.757 11.334 31.454 1.00 65.00 90 GLN A CA 1
ATOM 700 C C . GLN A 1 90 ? -4.758 10.438 32.689 1.00 65.00 90 GLN A C 1
ATOM 702 O O . GLN A 1 90 ? -5.795 9.920 33.099 1.00 65.00 90 GLN A O 1
ATOM 707 N N . VAL A 1 91 ? -3.560 10.127 33.172 1.00 63.03 91 VAL A N 1
ATOM 708 C CA . VAL A 1 91 ? -3.370 9.334 34.380 1.00 63.03 91 VAL A CA 1
ATOM 709 C C . VAL A 1 91 ? -3.553 10.305 35.537 1.00 63.03 91 VAL A C 1
ATOM 711 O O . VAL A 1 91 ? -2.663 11.110 35.805 1.00 63.03 91 VAL A O 1
ATOM 714 N N . ASP A 1 92 ? -4.719 10.271 36.179 1.00 61.22 92 ASP A N 1
ATOM 715 C CA . ASP A 1 92 ? -4.946 11.012 37.418 1.00 61.22 92 ASP A CA 1
ATOM 716 C C . ASP A 1 92 ? -3.989 10.473 38.486 1.00 61.22 92 ASP A C 1
ATOM 718 O O . ASP A 1 92 ? -4.138 9.364 39.002 1.00 61.22 92 ASP A O 1
ATOM 722 N N . LEU A 1 93 ? -2.969 11.272 38.796 1.00 65.31 93 LEU A N 1
ATOM 723 C CA . LEU A 1 93 ? -1.824 10.922 39.640 1.00 65.31 93 LEU A CA 1
ATOM 724 C C . LEU A 1 93 ? -2.165 10.779 41.140 1.00 65.31 93 LEU A C 1
ATOM 726 O O . LEU A 1 93 ? -1.266 10.772 41.973 1.00 65.31 93 LEU A O 1
ATOM 730 N N . GLN A 1 94 ? -3.449 10.723 41.507 1.00 66.25 94 GLN A N 1
ATOM 731 C CA . GLN A 1 94 ? -3.909 10.893 42.892 1.00 66.25 94 GLN A CA 1
ATOM 732 C C . GLN A 1 94 ? -4.355 9.604 43.595 1.00 66.25 94 GLN A C 1
ATOM 734 O O . GLN A 1 94 ? -4.708 9.651 44.770 1.00 66.25 94 GLN A O 1
ATOM 739 N N . THR A 1 95 ? -4.310 8.441 42.942 1.00 56.44 95 THR A N 1
ATOM 740 C CA . THR A 1 95 ? -4.603 7.160 43.611 1.00 56.44 95 THR A CA 1
ATOM 741 C C . THR A 1 95 ? -3.312 6.374 43.828 1.00 56.44 95 THR A C 1
ATOM 743 O O . THR A 1 95 ? -2.763 5.775 42.908 1.00 56.44 95 THR A O 1
ATOM 746 N N . GLY A 1 96 ? -2.803 6.426 45.062 1.00 59.84 96 GLY A N 1
ATOM 747 C CA . GLY A 1 96 ? -1.567 5.781 45.522 1.00 59.84 96 GLY A CA 1
ATOM 748 C C . GLY A 1 96 ? -1.645 4.256 45.615 1.00 59.84 96 GLY A C 1
ATOM 749 O O . GLY A 1 96 ? -1.343 3.691 46.660 1.00 59.84 96 GLY A O 1
ATOM 750 N N . ASP A 1 97 ? -2.059 3.583 44.542 1.00 79.25 97 ASP A N 1
ATOM 751 C CA . ASP A 1 97 ? -1.977 2.128 44.442 1.00 79.25 97 ASP A CA 1
ATOM 752 C C . ASP A 1 97 ? -0.672 1.747 43.727 1.00 79.25 97 ASP A C 1
ATOM 754 O O . ASP A 1 97 ? -0.567 1.787 42.496 1.00 79.25 97 ASP A O 1
ATOM 758 N N . GLU A 1 98 ? 0.355 1.401 44.506 1.00 82.00 98 GLU A N 1
ATOM 759 C CA . GLU A 1 98 ? 1.697 1.044 44.018 1.00 82.00 98 GLU A CA 1
ATOM 760 C C . GLU A 1 98 ? 1.661 -0.046 42.931 1.00 82.00 98 GLU A C 1
ATOM 762 O O . GLU A 1 98 ? 2.464 -0.039 41.993 1.00 82.00 98 GLU A O 1
ATOM 767 N N . LYS A 1 99 ? 0.674 -0.950 42.985 1.00 84.31 99 LYS A N 1
ATOM 768 C CA . LYS A 1 99 ? 0.491 -2.017 41.987 1.00 84.31 99 LYS A CA 1
ATOM 769 C C . LYS A 1 99 ? 0.121 -1.471 40.604 1.00 84.31 99 LYS A C 1
ATOM 771 O O . LYS A 1 99 ? 0.529 -2.034 39.579 1.00 84.31 99 LYS A O 1
ATOM 776 N N . SER A 1 100 ? -0.620 -0.364 40.557 1.00 81.00 100 SER A N 1
ATOM 777 C CA . SER A 1 100 ? -0.983 0.321 39.312 1.00 81.00 100 SER A CA 1
ATOM 778 C C . SER A 1 100 ? 0.246 0.958 38.656 1.00 81.00 100 SER A C 1
ATOM 780 O O . SER A 1 100 ? 0.454 0.808 37.446 1.00 81.00 100 SER A O 1
ATOM 782 N N . LEU A 1 101 ? 1.120 1.572 39.464 1.00 81.25 101 LEU A N 1
ATOM 783 C CA . LEU A 1 101 ? 2.359 2.198 39.001 1.00 81.25 101 LEU A CA 1
ATOM 784 C C . LEU A 1 101 ? 3.313 1.170 38.375 1.00 81.25 101 LEU A C 1
ATOM 786 O O . LEU A 1 101 ? 3.779 1.365 37.252 1.00 81.25 101 LEU A O 1
ATOM 790 N N . VAL A 1 102 ? 3.538 0.035 39.049 1.00 87.62 102 VAL A N 1
ATOM 791 C CA . VAL A 1 102 ? 4.386 -1.054 38.528 1.00 87.62 102 VAL A CA 1
ATOM 792 C C . VAL A 1 102 ? 3.845 -1.570 37.194 1.00 87.62 102 VAL A C 1
ATOM 794 O O . VAL A 1 102 ? 4.596 -1.718 36.229 1.00 87.62 102 VAL A O 1
ATOM 797 N N . THR A 1 103 ? 2.528 -1.761 37.087 1.00 86.50 103 THR A N 1
ATOM 798 C CA . THR A 1 103 ? 1.892 -2.222 35.844 1.00 86.50 103 THR A CA 1
ATOM 799 C C . THR A 1 103 ? 2.063 -1.214 34.701 1.00 86.50 103 THR A C 1
ATOM 801 O O . THR A 1 103 ? 2.321 -1.609 33.559 1.00 86.50 103 THR A O 1
ATOM 804 N N . HIS A 1 104 ? 1.937 0.087 34.979 1.00 83.94 104 HIS A N 1
ATOM 805 C CA . HIS A 1 104 ? 2.180 1.141 33.993 1.00 83.94 104 HIS A CA 1
ATOM 806 C C . HIS A 1 104 ? 3.650 1.200 33.556 1.00 83.94 104 HIS A C 1
ATOM 808 O O . HIS A 1 104 ? 3.917 1.262 32.354 1.00 83.94 104 HIS A O 1
ATOM 814 N N . CYS A 1 105 ? 4.597 1.080 34.489 1.00 86.44 105 CYS A N 1
ATOM 815 C CA . CYS A 1 105 ? 6.027 1.012 34.184 1.00 86.44 105 CYS A CA 1
ATOM 816 C C . CYS A 1 105 ? 6.380 -0.209 33.322 1.00 86.44 105 CYS A 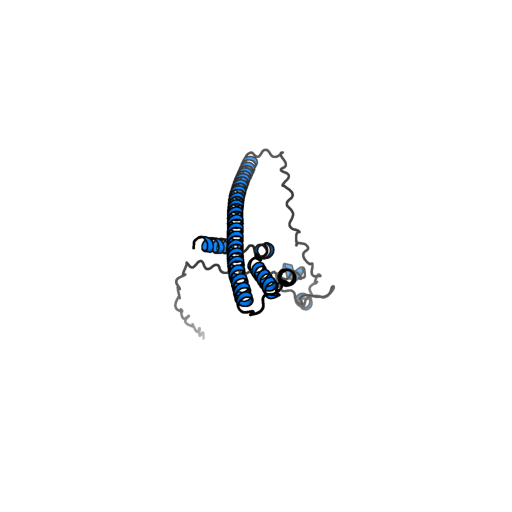C 1
ATOM 818 O O . CYS A 1 105 ? 7.080 -0.068 32.319 1.00 86.44 105 CYS A O 1
ATOM 820 N N . CYS A 1 106 ? 5.848 -1.397 33.632 1.00 88.56 106 CYS A N 1
ATOM 821 C CA . CYS A 1 106 ? 6.071 -2.596 32.820 1.00 88.56 106 CYS A CA 1
ATOM 822 C C . CYS A 1 106 ? 5.535 -2.435 31.389 1.00 88.56 106 CYS A C 1
ATOM 824 O O . CYS A 1 106 ? 6.207 -2.825 30.434 1.00 88.56 106 CYS A O 1
ATOM 826 N N . LYS A 1 107 ? 4.356 -1.819 31.221 1.00 87.62 107 LYS A N 1
ATOM 827 C CA . LYS A 1 107 ? 3.802 -1.503 29.893 1.00 87.62 107 LYS A CA 1
ATOM 828 C C . LYS A 1 107 ? 4.670 -0.492 29.140 1.00 87.62 107 LYS A C 1
ATOM 830 O O . LYS A 1 107 ? 4.906 -0.681 27.950 1.00 87.62 107 LYS A O 1
ATOM 835 N N . GLY A 1 108 ? 5.176 0.535 29.827 1.00 87.88 108 GLY A N 1
ATOM 836 C CA . GLY A 1 108 ? 6.092 1.521 29.250 1.00 87.88 108 GLY A CA 1
ATOM 837 C C . GLY A 1 108 ? 7.399 0.890 28.765 1.00 87.88 108 GLY A C 1
ATOM 838 O O . GLY A 1 108 ? 7.802 1.096 27.624 1.00 87.88 108 GLY A O 1
ATOM 839 N N . LEU A 1 109 ? 8.019 0.038 29.585 1.00 91.62 109 LEU A N 1
ATOM 840 C CA . LEU A 1 109 ? 9.239 -0.688 29.217 1.00 91.62 109 LEU A CA 1
ATOM 841 C C . LEU A 1 109 ? 9.014 -1.675 28.064 1.00 91.62 109 LEU A C 1
ATOM 843 O O . LEU A 1 109 ? 9.859 -1.783 27.176 1.00 91.62 109 LEU A O 1
ATOM 847 N N . ALA A 1 110 ? 7.876 -2.374 28.045 1.00 91.06 110 ALA A N 1
ATOM 848 C CA . ALA A 1 110 ? 7.509 -3.245 26.931 1.00 91.06 110 ALA A CA 1
ATOM 849 C C . ALA A 1 110 ? 7.331 -2.451 25.626 1.00 91.06 110 ALA A C 1
ATOM 851 O O . ALA A 1 110 ? 7.811 -2.878 24.577 1.00 91.06 110 ALA A O 1
ATOM 852 N N . TRP A 1 111 ? 6.706 -1.273 25.695 1.00 91.19 111 TRP A N 1
ATOM 853 C CA . TRP A 1 111 ? 6.554 -0.385 24.545 1.00 91.19 111 TRP A CA 1
ATOM 854 C C . TRP A 1 111 ? 7.903 0.148 24.040 1.00 91.19 111 TRP A C 1
ATOM 856 O O . TRP A 1 111 ? 8.164 0.093 22.842 1.00 91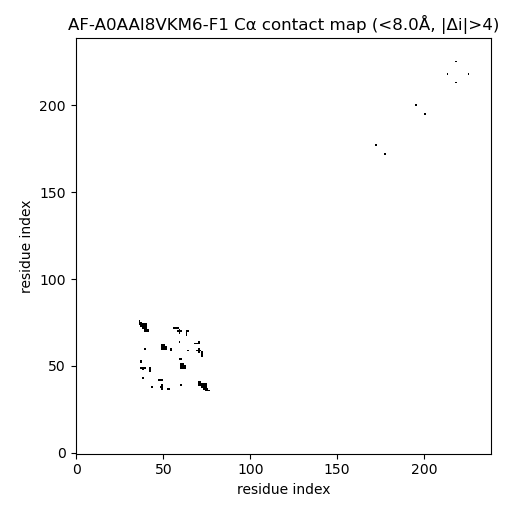.19 111 TRP A O 1
ATOM 866 N N . LEU A 1 112 ? 8.811 0.555 24.935 1.00 91.94 112 LEU A N 1
ATOM 867 C CA . LEU A 1 112 ? 10.170 0.968 24.559 1.00 91.94 112 LEU A CA 1
ATOM 868 C C . LEU A 1 112 ? 10.974 -0.168 23.907 1.00 91.94 112 LEU A C 1
ATOM 870 O O . LEU A 1 112 ? 11.707 0.068 22.949 1.00 91.94 112 LEU A O 1
ATOM 874 N N . ARG A 1 113 ? 10.827 -1.414 24.381 1.00 92.62 113 ARG A N 1
ATOM 875 C CA . ARG A 1 113 ? 11.432 -2.586 23.721 1.00 92.62 113 ARG A CA 1
ATOM 876 C C . ARG A 1 113 ? 10.865 -2.800 22.319 1.00 92.62 113 ARG A C 1
ATOM 878 O O . ARG A 1 113 ? 11.637 -3.040 21.397 1.00 92.62 113 ARG A O 1
ATOM 885 N N . MET A 1 114 ? 9.548 -2.680 22.154 1.00 91.06 114 MET A N 1
ATOM 886 C CA . MET A 1 114 ? 8.903 -2.763 20.839 1.00 91.06 114 MET A CA 1
ATOM 887 C C . MET A 1 114 ? 9.411 -1.677 19.889 1.00 91.06 114 MET A C 1
ATOM 889 O O . MET A 1 114 ? 9.731 -1.990 18.747 1.00 91.06 114 MET A O 1
ATOM 893 N N . LEU A 1 115 ? 9.557 -0.433 20.354 1.00 89.62 115 LEU A N 1
ATOM 894 C CA . LEU A 1 115 ? 10.121 0.644 19.538 1.00 89.62 115 LEU A CA 1
ATOM 895 C C . LEU A 1 115 ? 11.544 0.337 19.072 1.00 89.62 115 LEU A C 1
ATOM 897 O O . LEU A 1 115 ? 11.822 0.462 17.886 1.00 89.62 115 LEU A O 1
ATOM 901 N N . ARG A 1 116 ? 12.416 -0.160 19.957 1.00 93.00 116 ARG A N 1
ATOM 902 C CA . ARG A 1 116 ? 13.782 -0.557 19.569 1.00 93.00 116 ARG A CA 1
ATOM 903 C C . ARG A 1 116 ? 13.804 -1.686 18.536 1.00 93.00 116 ARG A C 1
ATOM 905 O O . ARG A 1 116 ? 14.657 -1.694 17.652 1.00 93.00 116 ARG A O 1
ATOM 912 N N . LEU A 1 117 ? 12.880 -2.645 18.631 1.00 91.62 117 LEU A N 1
ATOM 913 C CA . LEU A 1 117 ? 12.747 -3.704 17.624 1.00 91.62 117 LEU A CA 1
ATOM 914 C C . LEU A 1 117 ? 12.306 -3.137 16.270 1.00 91.62 117 LEU A C 1
ATOM 916 O O . LEU A 1 117 ? 12.840 -3.550 15.242 1.00 91.62 117 LEU A O 1
ATOM 920 N N . VAL A 1 118 ? 11.377 -2.177 16.270 1.00 90.69 118 VAL A N 1
ATOM 921 C CA . VAL A 1 118 ? 10.934 -1.481 15.054 1.00 90.69 118 VAL A CA 1
ATOM 922 C C . VAL A 1 118 ? 12.069 -0.654 14.450 1.00 90.69 118 VAL A C 1
ATOM 924 O O . VAL A 1 118 ? 12.289 -0.748 13.249 1.00 90.69 118 VAL A O 1
ATOM 927 N N . GLU A 1 119 ? 12.839 0.084 15.251 1.00 90.56 119 GLU A N 1
ATOM 928 C CA . GLU A 1 119 ? 14.018 0.831 14.784 1.00 90.56 119 GLU A CA 1
ATOM 929 C C . GLU A 1 119 ? 15.073 -0.100 14.166 1.00 90.56 119 GLU A C 1
ATOM 931 O O . GLU A 1 119 ? 15.570 0.159 13.072 1.00 90.56 119 GLU A O 1
ATOM 936 N N . SER A 1 120 ? 15.363 -1.235 14.811 1.00 91.62 120 SER A N 1
ATOM 937 C CA . SER A 1 120 ? 16.287 -2.244 14.276 1.00 91.62 120 SER A CA 1
ATOM 938 C C . SER A 1 120 ? 15.778 -2.888 12.978 1.00 91.62 120 SER A C 1
ATOM 940 O O . SER A 1 120 ? 16.567 -3.203 12.084 1.00 91.62 120 SER A O 1
ATOM 942 N N . ALA A 1 121 ? 14.468 -3.105 12.849 1.00 89.38 121 ALA A N 1
ATOM 943 C CA . ALA A 1 121 ? 13.867 -3.596 11.611 1.00 89.38 121 ALA A CA 1
ATOM 944 C C . ALA A 1 121 ? 13.925 -2.538 10.499 1.00 89.38 121 ALA A C 1
ATOM 946 O O . ALA A 1 121 ? 14.320 -2.858 9.381 1.00 89.38 121 ALA A O 1
ATOM 947 N N . ALA A 1 122 ? 13.608 -1.280 10.813 1.00 88.00 122 ALA A N 1
ATOM 948 C CA . ALA A 1 122 ? 13.680 -0.166 9.873 1.00 88.00 122 ALA A CA 1
ATOM 949 C C . ALA A 1 122 ? 15.106 0.034 9.339 1.00 88.00 122 ALA A C 1
ATOM 951 O O . ALA A 1 122 ? 15.285 0.211 8.138 1.00 88.00 122 ALA A O 1
ATOM 952 N N . PHE A 1 123 ? 16.117 -0.089 10.204 1.00 91.62 123 PHE A N 1
ATOM 953 C CA . PHE A 1 123 ? 17.523 -0.034 9.800 1.00 91.62 123 PHE A CA 1
ATOM 954 C C . PHE A 1 123 ? 17.888 -1.138 8.794 1.00 91.62 123 PHE A C 1
ATOM 956 O O . PHE A 1 123 ? 18.492 -0.859 7.762 1.00 91.62 123 PHE A O 1
ATOM 963 N N . ARG A 1 124 ? 17.462 -2.385 9.042 1.00 88.69 124 ARG A N 1
ATOM 964 C CA . ARG A 1 124 ? 17.690 -3.508 8.111 1.00 88.69 124 ARG A CA 1
ATOM 965 C C . ARG A 1 124 ? 16.987 -3.312 6.767 1.00 88.69 124 ARG A C 1
ATOM 967 O O . ARG A 1 124 ? 17.535 -3.665 5.725 1.00 88.69 124 ARG A O 1
ATOM 974 N N . ILE A 1 125 ? 15.785 -2.735 6.781 1.00 86.62 125 ILE A N 1
ATOM 975 C CA . ILE A 1 125 ? 15.062 -2.391 5.552 1.00 86.62 125 ILE A CA 1
ATOM 976 C C . ILE A 1 125 ? 15.837 -1.324 4.770 1.00 86.62 125 ILE A C 1
ATOM 978 O O . ILE A 1 125 ? 16.040 -1.503 3.570 1.00 86.62 125 ILE A O 1
ATOM 982 N N . ASP A 1 126 ? 16.322 -0.266 5.424 1.00 90.88 126 ASP A N 1
ATOM 983 C CA . ASP A 1 126 ? 17.099 0.785 4.756 1.00 90.88 126 ASP A CA 1
ATOM 984 C C . ASP A 1 126 ? 18.381 0.234 4.115 1.00 90.88 126 ASP A C 1
ATOM 986 O O . ASP A 1 126 ? 18.637 0.478 2.935 1.00 90.88 126 ASP A O 1
ATOM 990 N N . GLU A 1 127 ? 19.131 -0.608 4.831 1.00 92.62 127 GLU A N 1
ATOM 991 C CA . GLU A 1 127 ? 20.327 -1.270 4.296 1.00 92.62 127 GLU A CA 1
ATOM 992 C C . GLU A 1 127 ? 20.006 -2.117 3.050 1.00 92.62 127 GLU A C 1
ATOM 994 O O . GLU A 1 127 ? 20.689 -2.020 2.023 1.00 92.62 127 GLU A O 1
ATOM 999 N N . SER A 1 128 ? 18.907 -2.880 3.081 1.00 89.94 128 SER A N 1
ATOM 1000 C CA . SER A 1 128 ? 18.457 -3.667 1.926 1.00 89.94 128 SER A CA 1
ATOM 1001 C C . SER A 1 128 ? 18.090 -2.789 0.719 1.00 89.94 128 SER A C 1
ATOM 1003 O O . SER A 1 128 ? 18.416 -3.122 -0.426 1.00 89.94 128 SER A O 1
ATOM 1005 N N . LEU A 1 129 ? 17.469 -1.628 0.957 1.00 89.38 129 LEU A N 1
ATOM 1006 C CA . LEU A 1 129 ? 17.122 -0.667 -0.089 1.00 89.38 129 LEU A CA 1
ATOM 1007 C C . LEU A 1 129 ? 18.372 -0.003 -0.671 1.00 89.38 129 LEU A C 1
ATOM 1009 O O . LEU A 1 129 ? 18.453 0.181 -1.888 1.00 89.38 129 LEU A O 1
ATOM 1013 N N . GLN A 1 130 ? 19.369 0.316 0.157 1.00 91.94 130 GLN A N 1
ATOM 1014 C CA . GLN A 1 130 ? 20.649 0.843 -0.313 1.00 91.94 130 GLN A CA 1
ATOM 1015 C C . GLN A 1 130 ? 21.383 -0.167 -1.207 1.00 91.94 130 GLN A C 1
ATOM 1017 O O . GLN A 1 130 ? 21.874 0.208 -2.277 1.00 91.94 130 GLN A O 1
ATOM 1022 N N . LEU A 1 131 ? 21.406 -1.451 -0.831 1.00 91.38 131 LEU A N 1
ATOM 1023 C CA . LEU A 1 131 ? 21.976 -2.518 -1.661 1.00 91.38 131 LEU A CA 1
ATOM 1024 C C . LEU A 1 131 ? 21.240 -2.655 -3.000 1.00 91.38 131 LEU A C 1
ATOM 1026 O O . LEU A 1 131 ? 21.884 -2.701 -4.052 1.00 91.38 131 LEU A O 1
ATOM 1030 N N . ARG A 1 132 ? 19.900 -2.629 -2.992 1.00 85.50 132 ARG A N 1
ATOM 1031 C CA . ARG A 1 132 ? 19.095 -2.646 -4.227 1.00 85.50 132 ARG A CA 1
ATOM 1032 C C . ARG A 1 132 ? 19.401 -1.450 -5.128 1.00 85.50 132 ARG A C 1
ATOM 1034 O O . ARG A 1 132 ? 19.610 -1.639 -6.325 1.00 85.50 132 ARG A O 1
ATOM 1041 N N . ARG A 1 133 ? 19.505 -0.235 -4.574 1.00 87.75 133 ARG A N 1
ATOM 1042 C CA . ARG A 1 133 ? 19.876 0.971 -5.340 1.00 87.75 133 ARG A CA 1
ATOM 1043 C C . ARG A 1 133 ? 21.254 0.838 -5.987 1.00 87.75 133 ARG A C 1
ATOM 1045 O O . ARG A 1 133 ? 21.399 1.160 -7.165 1.00 87.75 133 ARG A O 1
ATOM 1052 N N . ARG A 1 134 ? 22.252 0.324 -5.257 1.00 89.56 134 ARG A N 1
ATOM 1053 C CA . ARG A 1 134 ? 23.596 0.064 -5.808 1.00 89.56 134 ARG A CA 1
ATOM 1054 C C . ARG A 1 134 ? 23.550 -0.953 -6.944 1.00 89.56 134 ARG A C 1
ATOM 1056 O O . ARG A 1 134 ? 24.140 -0.716 -7.992 1.00 89.56 134 ARG A O 1
ATOM 1063 N N . HIS A 1 135 ? 22.810 -2.044 -6.775 1.00 87.88 135 HIS A N 1
ATOM 1064 C CA . HIS A 1 135 ? 22.668 -3.067 -7.807 1.00 87.88 135 HIS A CA 1
ATOM 1065 C C . HIS A 1 135 ? 21.979 -2.536 -9.076 1.00 87.88 135 HIS A C 1
ATOM 1067 O O . HIS A 1 135 ? 22.440 -2.813 -10.182 1.00 87.88 135 HIS A O 1
ATOM 1073 N N . ILE A 1 136 ? 20.928 -1.717 -8.936 1.00 82.31 136 ILE A N 1
ATOM 1074 C CA . ILE A 1 136 ? 20.281 -1.040 -10.073 1.00 82.31 136 ILE A CA 1
ATOM 1075 C C . ILE A 1 136 ? 21.275 -0.114 -10.781 1.00 82.31 136 ILE A C 1
ATOM 1077 O O . ILE A 1 136 ? 21.370 -0.153 -12.005 1.00 82.31 136 ILE A O 1
ATOM 1081 N N . SER A 1 137 ? 22.050 0.671 -10.030 1.00 84.88 137 SER A N 1
ATOM 1082 C CA . SER A 1 137 ? 23.064 1.566 -10.596 1.00 84.88 137 SER A CA 1
ATOM 1083 C C . SER A 1 137 ? 24.152 0.802 -11.362 1.00 84.88 137 SER A C 1
ATOM 1085 O O . SER A 1 137 ? 24.488 1.185 -12.482 1.00 84.88 137 SER A O 1
ATOM 1087 N N . LEU A 1 138 ? 24.641 -0.321 -10.824 1.00 85.69 138 LEU A N 1
ATOM 1088 C CA . LEU A 1 138 ? 25.599 -1.191 -11.515 1.00 85.69 138 LEU A CA 1
ATOM 1089 C C . LEU A 1 138 ? 25.003 -1.802 -12.788 1.00 85.69 138 LEU A C 1
ATOM 1091 O O . LEU A 1 138 ? 25.660 -1.801 -13.828 1.00 85.69 138 LEU A O 1
ATOM 1095 N N . LYS A 1 139 ? 23.748 -2.270 -12.741 1.00 81.88 139 LYS A N 1
ATOM 1096 C CA . LYS A 1 139 ? 23.043 -2.785 -13.925 1.00 81.88 139 LYS A CA 1
ATOM 1097 C C . LYS A 1 139 ? 22.868 -1.712 -14.995 1.00 81.88 139 LYS A C 1
ATOM 1099 O O . LYS A 1 139 ? 23.128 -1.984 -16.160 1.00 81.88 139 LYS A O 1
ATOM 1104 N N . GLN A 1 140 ? 22.483 -0.495 -14.616 1.00 78.31 140 GLN A N 1
ATOM 1105 C CA . GLN A 1 140 ? 22.390 0.632 -15.547 1.00 78.31 140 GLN A CA 1
ATOM 1106 C C . GLN A 1 140 ? 23.758 0.980 -16.145 1.00 78.31 140 GLN A C 1
ATOM 1108 O O . GLN A 1 140 ? 23.857 1.185 -17.351 1.00 78.31 140 GLN A O 1
ATOM 1113 N N . GLY A 1 141 ? 24.824 0.970 -15.339 1.00 81.25 141 GLY A N 1
ATOM 1114 C CA . GLY A 1 141 ? 26.195 1.138 -15.823 1.00 81.25 141 GLY A CA 1
ATOM 1115 C C . GLY A 1 141 ? 26.608 0.064 -16.836 1.00 81.25 141 GLY A C 1
ATOM 1116 O O . GLY A 1 141 ? 27.182 0.396 -17.870 1.00 81.25 141 GLY A O 1
ATOM 1117 N N . ALA A 1 142 ? 26.262 -1.202 -16.585 1.00 77.75 142 ALA A N 1
ATOM 1118 C CA . ALA A 1 142 ? 26.553 -2.323 -17.481 1.00 77.75 142 ALA A CA 1
ATOM 1119 C C . ALA A 1 142 ? 25.731 -2.287 -18.783 1.00 77.75 142 ALA A C 1
ATOM 1121 O O . ALA A 1 142 ? 26.243 -2.604 -19.855 1.00 77.75 142 ALA A O 1
ATOM 1122 N N . VAL A 1 143 ? 24.461 -1.875 -18.719 1.00 80.56 143 VAL A N 1
ATOM 1123 C CA . VAL A 1 143 ? 23.644 -1.658 -19.924 1.00 80.56 143 VAL A CA 1
ATOM 1124 C C . VAL A 1 143 ? 24.231 -0.514 -20.748 1.00 80.56 143 VAL A C 1
ATOM 1126 O O . VAL A 1 143 ? 24.415 -0.664 -21.954 1.00 80.56 143 VAL A O 1
ATOM 1129 N N . ASN A 1 144 ? 24.608 0.592 -20.102 1.00 82.31 144 ASN A N 1
ATOM 1130 C CA . ASN A 1 144 ? 25.227 1.726 -20.781 1.00 82.31 144 ASN A CA 1
ATOM 1131 C C . ASN A 1 144 ? 26.565 1.344 -21.428 1.00 82.31 144 ASN A C 1
ATOM 1133 O O . ASN A 1 144 ? 26.814 1.741 -22.562 1.00 82.31 144 ASN A O 1
ATOM 1137 N N . SER A 1 145 ? 27.412 0.552 -20.762 1.00 76.06 145 SER A N 1
ATOM 1138 C CA . SER A 1 145 ? 28.688 0.120 -21.346 1.00 76.06 145 SER A CA 1
ATOM 1139 C C . SER A 1 145 ? 28.496 -0.795 -22.556 1.00 76.06 145 SER A C 1
ATOM 1141 O O . SER A 1 145 ? 29.188 -0.617 -23.557 1.00 76.06 145 SER A O 1
ATOM 1143 N N . LYS A 1 146 ? 27.520 -1.713 -22.514 1.00 82.94 146 LYS A N 1
ATOM 1144 C CA . LYS A 1 146 ? 27.175 -2.564 -23.661 1.00 82.94 146 LYS A CA 1
ATOM 1145 C C . LYS A 1 146 ? 26.675 -1.740 -24.848 1.00 82.94 146 LYS A C 1
ATOM 1147 O O . LYS A 1 146 ? 27.168 -1.921 -25.956 1.00 82.94 146 LYS A O 1
ATOM 1152 N N . VAL A 1 147 ? 25.762 -0.795 -24.611 1.00 78.75 147 VAL A N 1
ATOM 1153 C CA . VAL A 1 147 ? 25.253 0.107 -25.660 1.00 78.75 147 VAL A CA 1
ATOM 1154 C C . VAL A 1 147 ? 26.384 0.947 -26.262 1.00 78.75 147 VAL A C 1
ATOM 1156 O O . VAL A 1 147 ? 26.439 1.123 -27.476 1.00 78.75 147 VAL A O 1
ATOM 1159 N N . LEU A 1 148 ? 27.319 1.441 -25.443 1.00 75.81 148 LEU A N 1
ATOM 1160 C CA . LEU A 1 148 ? 28.484 2.182 -25.936 1.00 75.81 148 LEU A CA 1
ATOM 1161 C C . LEU A 1 148 ? 29.412 1.313 -26.796 1.00 75.81 148 LEU A C 1
ATOM 1163 O O . LEU A 1 148 ? 29.926 1.808 -27.798 1.00 75.81 148 LEU A O 1
ATOM 1167 N N . TYR A 1 149 ? 29.607 0.041 -26.438 1.00 80.06 149 TYR A N 1
ATOM 1168 C CA . TYR A 1 149 ? 30.408 -0.893 -27.231 1.00 80.06 149 TYR A CA 1
ATOM 1169 C C . TYR A 1 149 ? 29.750 -1.200 -28.583 1.00 80.06 149 TYR A C 1
ATOM 1171 O O . TYR A 1 149 ? 30.397 -1.069 -29.617 1.00 80.06 149 TYR A O 1
ATOM 1179 N N . GLU A 1 150 ? 28.449 -1.501 -28.593 1.00 83.38 150 GLU A N 1
ATOM 1180 C CA . GLU A 1 150 ? 27.687 -1.741 -29.829 1.00 83.38 150 GLU A CA 1
ATOM 1181 C C . GLU A 1 150 ? 27.672 -0.500 -30.742 1.00 83.38 150 GLU A C 1
ATOM 1183 O O . GLU A 1 150 ? 27.789 -0.614 -31.962 1.00 83.38 150 GLU A O 1
ATOM 1188 N N . LEU A 1 151 ? 27.591 0.707 -30.167 1.00 77.50 151 LEU A N 1
ATOM 1189 C CA . LEU A 1 151 ? 27.703 1.958 -30.924 1.00 77.50 151 LEU A CA 1
ATOM 1190 C C . LEU A 1 151 ? 29.110 2.180 -31.498 1.00 77.50 151 LEU A C 1
ATOM 1192 O O . LEU A 1 151 ? 29.231 2.707 -32.607 1.00 77.50 151 LEU A O 1
ATOM 1196 N N . ALA A 1 152 ? 30.163 1.806 -30.767 1.00 80.94 152 ALA A N 1
ATOM 1197 C CA . ALA A 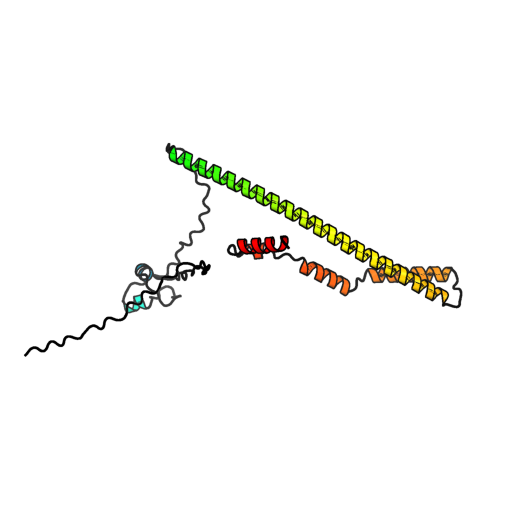1 152 ? 31.538 1.892 -31.252 1.00 80.94 152 ALA A CA 1
ATOM 1198 C C . ALA A 1 152 ? 31.784 0.910 -32.408 1.00 80.94 152 ALA A C 1
ATOM 1200 O O . ALA A 1 152 ? 32.295 1.315 -33.450 1.00 80.94 152 ALA A O 1
ATOM 1201 N N . GLU A 1 153 ? 31.331 -0.337 -32.271 1.00 89.31 153 GLU A N 1
ATOM 1202 C CA . GLU A 1 153 ? 31.426 -1.358 -33.319 1.00 89.31 153 GLU A CA 1
ATOM 1203 C C . GLU A 1 153 ? 30.641 -0.950 -34.577 1.00 89.31 153 GLU A C 1
ATOM 1205 O O . GLU A 1 153 ? 31.167 -0.975 -35.692 1.00 89.31 153 GLU A O 1
ATOM 1210 N N . ALA A 1 154 ? 29.403 -0.468 -34.413 1.00 80.81 154 ALA A N 1
ATOM 1211 C CA . ALA A 1 154 ? 28.607 0.038 -35.529 1.00 80.81 154 ALA A CA 1
ATOM 1212 C C . ALA A 1 154 ? 29.296 1.213 -36.245 1.00 80.81 154 ALA A C 1
ATOM 1214 O O . ALA A 1 154 ? 29.233 1.317 -37.473 1.00 80.81 154 ALA A O 1
ATOM 1215 N N . ARG A 1 155 ? 29.977 2.092 -35.498 1.00 82.06 155 ARG A N 1
ATOM 1216 C CA . ARG A 1 155 ? 30.746 3.201 -36.071 1.00 82.06 155 ARG A CA 1
ATOM 1217 C C . ARG A 1 155 ? 31.915 2.700 -36.920 1.00 82.06 155 ARG A C 1
ATOM 1219 O O . ARG A 1 155 ? 32.072 3.195 -38.034 1.00 82.06 155 ARG A O 1
ATOM 1226 N N . GLU A 1 156 ? 32.690 1.729 -36.441 1.00 86.94 156 GLU A N 1
ATOM 1227 C CA . GLU A 1 156 ? 33.806 1.150 -37.207 1.00 86.94 156 GLU A CA 1
ATOM 1228 C C . GLU A 1 156 ? 33.326 0.505 -38.514 1.00 86.94 156 GLU A C 1
ATOM 1230 O O . GLU A 1 156 ? 33.913 0.731 -39.575 1.00 86.94 156 GLU A O 1
ATOM 1235 N N . ILE A 1 157 ? 32.205 -0.225 -38.472 1.00 85.88 157 ILE A N 1
ATOM 1236 C CA . ILE A 1 157 ? 31.599 -0.831 -39.666 1.00 85.88 157 ILE A CA 1
ATOM 1237 C C . ILE A 1 157 ? 31.188 0.248 -40.676 1.00 85.88 157 ILE A C 1
ATOM 1239 O O . ILE A 1 157 ? 31.470 0.124 -41.872 1.00 85.88 157 ILE A O 1
ATOM 1243 N N . VAL A 1 158 ? 30.536 1.322 -40.219 1.00 80.56 158 VAL A N 1
ATOM 1244 C CA . VAL A 1 158 ? 30.121 2.428 -41.095 1.00 80.56 158 VAL A CA 1
ATOM 1245 C C . VAL A 1 158 ? 31.335 3.137 -41.698 1.00 80.56 158 VAL A C 1
ATOM 1247 O O . VAL A 1 158 ? 31.349 3.374 -42.906 1.00 80.56 158 VAL A O 1
ATOM 1250 N N . GLU A 1 159 ? 32.370 3.432 -40.907 1.00 83.69 159 GLU A N 1
ATOM 1251 C CA . GLU A 1 159 ? 33.611 4.045 -41.401 1.00 83.69 159 GLU A CA 1
ATOM 1252 C C . GLU A 1 159 ? 34.291 3.155 -42.460 1.00 83.69 159 GLU A C 1
ATOM 1254 O O . GLU A 1 159 ? 34.644 3.641 -43.540 1.00 83.69 159 GLU A O 1
ATOM 1259 N N . ALA A 1 160 ? 34.377 1.841 -42.228 1.00 87.31 160 ALA A N 1
ATOM 1260 C CA . ALA A 1 160 ? 34.933 0.887 -43.188 1.00 87.31 160 ALA A CA 1
ATOM 1261 C C . ALA A 1 160 ? 34.129 0.828 -44.501 1.00 87.31 160 ALA A C 1
ATOM 1263 O O . ALA A 1 160 ? 34.708 0.810 -45.593 1.00 87.31 160 ALA A O 1
ATOM 1264 N N . LEU A 1 161 ? 32.794 0.838 -44.424 1.00 87.00 161 LEU A N 1
ATOM 1265 C CA . LEU A 1 161 ? 31.923 0.862 -45.604 1.00 87.00 161 LEU A CA 1
ATOM 1266 C C . LEU A 1 161 ? 32.068 2.164 -46.399 1.00 87.00 161 LEU A C 1
ATOM 1268 O O . LEU A 1 161 ? 32.119 2.122 -47.633 1.00 87.00 161 LEU A O 1
ATOM 1272 N N . VAL A 1 162 ? 32.174 3.306 -45.714 1.00 82.75 162 VAL A N 1
ATOM 1273 C CA . VAL A 1 162 ? 32.412 4.610 -46.348 1.00 82.75 162 VAL A CA 1
ATOM 1274 C C . VAL A 1 162 ? 33.758 4.609 -47.070 1.00 82.75 162 VAL A C 1
ATOM 1276 O O . VAL A 1 162 ? 33.807 4.955 -48.251 1.00 82.75 162 VAL A O 1
ATOM 1279 N N . LEU A 1 163 ? 34.831 4.149 -46.421 1.00 82.69 163 LEU A N 1
ATOM 1280 C CA . LEU A 1 163 ? 36.159 4.055 -47.036 1.00 82.69 163 LEU A CA 1
ATOM 1281 C C . LEU A 1 163 ? 36.165 3.123 -48.253 1.00 82.69 163 LEU A C 1
ATOM 1283 O O . LEU A 1 163 ? 36.658 3.503 -49.316 1.00 82.69 163 LEU A O 1
ATOM 1287 N N . LYS A 1 164 ? 35.543 1.943 -48.148 1.00 89.56 164 LYS A N 1
ATOM 1288 C CA . LYS A 1 164 ? 35.412 1.001 -49.270 1.00 89.56 164 LYS A CA 1
ATOM 1289 C C . LYS A 1 164 ? 34.639 1.617 -50.438 1.00 89.56 164 LYS A C 1
ATOM 1291 O O . LYS A 1 164 ? 35.006 1.433 -51.601 1.00 89.56 164 LYS A O 1
ATOM 1296 N N . LYS A 1 165 ? 33.579 2.383 -50.153 1.00 86.00 165 LYS A N 1
ATOM 1297 C CA . LYS A 1 165 ? 32.805 3.080 -51.185 1.00 86.00 165 LYS A CA 1
ATOM 1298 C C . LYS A 1 165 ? 33.626 4.185 -51.848 1.00 86.00 165 LYS A C 1
ATOM 1300 O O . LYS A 1 165 ? 33.612 4.260 -53.076 1.00 86.00 165 LYS A O 1
ATOM 1305 N N . LEU A 1 166 ? 34.367 4.978 -51.075 1.00 80.25 166 LEU A N 1
ATOM 1306 C CA . LEU A 1 166 ? 35.275 6.007 -51.591 1.00 80.25 166 LEU A CA 1
ATOM 1307 C C . LEU A 1 166 ? 36.341 5.401 -52.514 1.00 80.25 166 LEU A C 1
ATOM 1309 O O . LEU A 1 166 ? 36.511 5.884 -53.629 1.00 80.25 166 LEU A O 1
ATOM 1313 N N . GLN A 1 167 ? 36.974 4.294 -52.113 1.00 83.75 167 GLN A N 1
ATOM 1314 C CA . GLN A 1 167 ? 37.962 3.579 -52.934 1.00 83.75 167 GLN A CA 1
ATOM 1315 C C . GLN A 1 167 ? 37.371 3.024 -54.241 1.00 83.75 167 GLN A C 1
ATOM 1317 O O . GLN A 1 167 ? 38.057 2.969 -55.258 1.00 83.75 167 GLN A O 1
ATOM 1322 N N . SER A 1 168 ? 36.091 2.634 -54.243 1.00 87.06 168 SER A N 1
ATOM 1323 C CA . SER A 1 168 ? 35.413 2.136 -55.451 1.00 87.06 168 SER A CA 1
ATOM 1324 C C . SER A 1 168 ? 35.070 3.230 -56.473 1.00 87.06 168 SER A C 1
ATOM 1326 O O . SER A 1 168 ? 34.779 2.926 -57.634 1.00 87.06 168 SER A O 1
ATOM 1328 N N . MET A 1 169 ? 35.089 4.507 -56.075 1.00 84.69 169 MET A N 1
ATOM 1329 C CA . MET A 1 169 ? 34.797 5.617 -56.978 1.00 84.69 169 MET A CA 1
ATOM 1330 C C . MET A 1 169 ? 36.041 5.965 -57.802 1.00 84.69 169 MET A C 1
ATOM 1332 O O . MET A 1 169 ? 36.981 6.583 -57.323 1.00 84.69 169 MET A O 1
ATOM 1336 N N . LYS A 1 170 ? 36.024 5.599 -59.090 1.00 70.06 170 LYS A N 1
ATOM 1337 C CA . LYS A 1 170 ? 37.129 5.775 -60.058 1.00 70.06 170 LYS A CA 1
ATOM 1338 C C . LYS A 1 170 ? 37.525 7.231 -60.379 1.00 70.06 170 LYS A C 1
ATOM 1340 O O . LYS A 1 170 ? 38.365 7.436 -61.250 1.00 70.06 170 LYS A O 1
ATOM 1345 N N . ARG A 1 171 ? 36.924 8.247 -59.751 1.00 70.00 171 ARG A N 1
ATOM 1346 C CA . ARG A 1 171 ? 37.248 9.660 -60.010 1.00 70.00 171 ARG A CA 1
ATOM 1347 C C . ARG A 1 171 ? 37.727 10.330 -58.722 1.00 70.00 171 ARG A C 1
ATOM 1349 O O . ARG A 1 171 ? 36.960 10.343 -57.760 1.00 70.00 171 ARG A O 1
ATOM 1356 N N . PRO A 1 172 ? 38.943 10.905 -58.690 1.00 65.56 172 PRO A N 1
ATOM 1357 C CA . PRO A 1 172 ? 39.374 11.697 -57.551 1.00 65.56 172 PRO A CA 1
ATOM 1358 C C . PRO A 1 172 ? 38.492 12.947 -57.482 1.00 65.56 172 PRO A C 1
ATOM 1360 O O . PRO A 1 172 ? 38.513 13.794 -58.373 1.00 65.56 172 PRO A O 1
ATOM 1363 N N . PHE A 1 173 ? 37.663 13.044 -56.446 1.00 68.94 173 PHE A N 1
ATOM 1364 C CA . PHE A 1 173 ? 36.997 14.300 -56.120 1.00 68.94 173 PHE A CA 1
ATOM 1365 C C . PHE A 1 173 ? 38.057 15.308 -55.669 1.00 68.94 173 PHE A C 1
ATOM 1367 O O . PHE A 1 173 ? 38.970 14.935 -54.930 1.00 68.94 173 PHE A O 1
ATOM 1374 N N . SER A 1 174 ? 37.909 16.574 -56.067 1.00 80.88 174 SER A N 1
ATOM 1375 C CA . SER A 1 174 ? 38.661 17.688 -55.474 1.00 80.88 174 SER A CA 1
ATOM 1376 C C . SER A 1 174 ? 38.523 17.653 -53.943 1.00 80.88 174 SER A C 1
ATOM 1378 O O . SER A 1 174 ? 37.447 17.320 -53.431 1.00 80.88 174 SER A O 1
ATOM 1380 N N . SER A 1 175 ? 39.596 17.985 -53.214 1.00 75.81 175 SER A N 1
ATOM 1381 C CA . SER A 1 175 ? 39.626 18.000 -51.741 1.00 75.81 175 SER A CA 1
ATOM 1382 C C . SER A 1 175 ? 38.447 18.772 -51.140 1.00 75.81 175 SER A C 1
ATOM 1384 O O . SER A 1 175 ? 37.854 18.332 -50.156 1.00 75.81 175 SER A O 1
ATOM 1386 N N . ASP A 1 176 ? 38.028 19.860 -51.786 1.00 80.62 176 ASP A N 1
ATOM 1387 C CA . ASP A 1 176 ? 36.942 20.722 -51.308 1.00 80.62 176 ASP A CA 1
ATOM 1388 C C . ASP A 1 176 ? 35.569 20.050 -51.412 1.00 80.62 176 ASP A C 1
ATOM 1390 O O . ASP A 1 176 ? 34.714 20.183 -50.528 1.00 80.62 176 ASP A O 1
ATOM 1394 N N . THR A 1 177 ? 35.355 19.260 -52.465 1.00 81.25 177 THR A N 1
ATOM 1395 C CA . THR A 1 177 ? 34.124 18.483 -52.639 1.00 81.25 177 THR A CA 1
ATOM 1396 C C . THR A 1 177 ? 34.049 17.339 -51.627 1.00 81.25 177 THR A C 1
ATOM 1398 O O . THR A 1 177 ? 32.975 17.082 -51.082 1.00 81.25 177 THR A O 1
ATOM 1401 N N . GLN A 1 178 ? 35.180 16.696 -51.311 1.00 75.19 178 GLN A N 1
ATOM 1402 C CA . GLN A 1 178 ? 35.233 15.642 -50.289 1.00 75.19 178 GLN A CA 1
ATOM 1403 C C . GLN A 1 178 ? 34.898 16.190 -48.896 1.00 75.19 178 GLN A C 1
ATOM 1405 O O . GLN A 1 178 ? 34.059 15.620 -48.197 1.00 75.19 178 GLN A O 1
ATOM 1410 N N . ILE A 1 179 ? 35.479 17.335 -48.520 1.00 78.12 179 ILE A N 1
ATOM 1411 C CA . ILE A 1 179 ? 35.214 17.991 -47.230 1.00 78.12 179 ILE A CA 1
ATOM 1412 C C . ILE A 1 179 ? 33.738 18.402 -47.116 1.00 78.12 179 ILE A C 1
ATOM 1414 O O . ILE A 1 179 ? 33.121 18.232 -46.060 1.00 78.12 179 ILE A O 1
ATOM 1418 N N . THR A 1 180 ? 33.147 18.907 -48.202 1.00 82.81 180 THR A N 1
ATOM 1419 C CA . THR A 1 180 ? 31.746 19.355 -48.221 1.00 82.81 180 THR A CA 1
ATOM 1420 C C . THR A 1 180 ? 30.776 18.180 -48.091 1.00 82.81 180 THR A C 1
ATOM 1422 O O . THR A 1 180 ? 29.852 18.235 -47.277 1.00 82.81 180 THR A O 1
ATOM 1425 N N . LEU A 1 181 ? 31.012 17.088 -48.826 1.00 78.69 181 LEU A N 1
ATOM 1426 C CA . LEU A 1 181 ? 30.196 15.875 -48.734 1.00 78.69 181 LEU A CA 1
ATOM 1427 C C . LEU A 1 181 ? 30.314 15.209 -47.361 1.00 78.69 181 LEU A C 1
ATOM 1429 O O . LEU A 1 181 ? 29.300 14.794 -46.802 1.00 78.69 181 LEU A O 1
ATOM 1433 N N . PHE A 1 182 ? 31.518 15.167 -46.782 1.00 77.25 182 PHE A N 1
ATOM 1434 C CA . PHE A 1 182 ? 31.719 14.635 -45.436 1.00 77.25 182 PHE A CA 1
ATOM 1435 C C . PHE A 1 182 ? 30.940 15.447 -44.393 1.00 77.25 182 PHE A C 1
ATOM 1437 O O . PHE A 1 182 ? 30.161 14.881 -43.632 1.00 77.25 182 PHE A O 1
ATOM 1444 N N . ARG A 1 183 ? 31.050 16.786 -44.402 1.00 80.06 183 ARG A N 1
ATOM 1445 C CA . ARG A 1 183 ? 30.283 17.651 -43.483 1.00 80.06 183 ARG A CA 1
ATOM 1446 C C . ARG A 1 183 ? 28.770 17.490 -43.648 1.00 80.06 183 ARG A C 1
ATOM 1448 O O . ARG A 1 183 ? 28.059 17.450 -42.643 1.00 80.06 183 ARG A O 1
ATOM 1455 N N . ALA A 1 184 ? 28.281 17.383 -44.884 1.00 80.38 184 ALA A N 1
ATOM 1456 C CA . ALA A 1 184 ? 26.862 17.182 -45.163 1.00 80.38 184 ALA A CA 1
ATOM 1457 C C . ALA A 1 184 ? 26.357 15.829 -44.631 1.00 80.38 184 ALA A C 1
ATOM 1459 O O . ALA A 1 184 ? 25.299 15.776 -44.002 1.00 80.38 184 ALA A O 1
ATOM 1460 N N . ALA A 1 185 ? 27.135 14.756 -44.811 1.00 74.38 185 ALA A N 1
ATOM 1461 C CA . ALA A 1 185 ? 26.816 13.433 -44.280 1.00 74.38 185 ALA A CA 1
ATOM 1462 C C . ALA A 1 185 ? 26.774 13.429 -42.741 1.00 74.38 185 ALA A C 1
ATOM 1464 O O . ALA A 1 185 ? 25.801 12.954 -42.152 1.00 74.38 185 ALA A O 1
ATOM 1465 N N . THR A 1 186 ? 27.761 14.042 -42.080 1.00 72.75 186 THR A N 1
ATOM 1466 C CA . THR A 1 186 ? 27.802 14.138 -40.611 1.00 72.75 186 THR A CA 1
ATOM 1467 C C . THR A 1 186 ? 26.629 14.953 -40.058 1.00 72.75 186 THR A C 1
ATOM 1469 O O . THR A 1 186 ? 26.018 14.564 -39.062 1.00 72.75 186 THR A O 1
ATOM 1472 N N . GLN A 1 187 ? 26.247 16.052 -40.721 1.00 76.62 187 GLN A N 1
ATOM 1473 C CA . GLN A 1 187 ? 25.061 16.830 -40.343 1.00 76.62 187 GLN A CA 1
ATOM 1474 C C . GLN A 1 187 ? 23.754 16.053 -40.553 1.00 76.62 187 GLN A C 1
ATOM 1476 O O . GLN A 1 187 ? 22.845 16.159 -39.727 1.00 76.62 187 GLN A O 1
ATOM 1481 N N . ALA A 1 188 ? 23.642 15.259 -41.622 1.00 72.75 188 ALA A N 1
ATOM 1482 C CA . ALA A 1 188 ? 22.469 14.418 -41.862 1.00 72.75 188 ALA A CA 1
ATOM 1483 C C . ALA A 1 188 ? 22.329 13.331 -40.782 1.00 72.75 188 ALA A C 1
ATOM 1485 O O . ALA A 1 188 ? 21.242 13.134 -40.239 1.00 72.75 188 ALA A O 1
ATOM 1486 N N . MET A 1 189 ? 23.441 12.697 -40.391 1.00 67.25 189 MET A N 1
ATOM 1487 C CA . MET A 1 189 ? 23.474 11.740 -39.281 1.00 67.25 189 MET A CA 1
ATOM 1488 C C . MET A 1 189 ? 23.065 12.375 -37.944 1.00 67.25 189 MET A C 1
ATOM 1490 O O . MET A 1 189 ? 22.266 11.793 -37.216 1.00 67.25 189 MET A O 1
ATOM 1494 N N . GLN A 1 190 ? 23.547 13.583 -37.631 1.00 72.12 190 GLN A N 1
ATOM 1495 C CA . GLN A 1 190 ? 23.170 14.301 -36.402 1.00 72.12 190 GLN A CA 1
ATOM 1496 C C . GLN A 1 190 ? 21.696 14.737 -36.376 1.00 72.12 190 GLN A C 1
ATOM 1498 O O . GLN A 1 190 ? 21.089 14.815 -35.308 1.00 72.12 190 GLN A O 1
ATOM 1503 N N . ARG A 1 191 ? 21.099 15.030 -37.538 1.00 72.69 191 ARG A N 1
ATOM 1504 C CA . ARG A 1 191 ? 19.657 15.310 -37.638 1.00 72.69 191 ARG A CA 1
ATOM 1505 C C . ARG A 1 191 ? 18.827 14.045 -37.421 1.00 72.69 191 ARG A C 1
ATOM 1507 O O . ARG A 1 191 ? 17.831 14.107 -36.705 1.00 72.69 191 ARG A O 1
ATOM 1514 N N . ASN A 1 192 ? 19.274 12.907 -37.953 1.00 64.62 192 ASN A N 1
ATOM 1515 C CA . ASN A 1 192 ? 18.607 11.619 -37.755 1.00 64.62 192 ASN A CA 1
ATOM 1516 C C . ASN A 1 192 ? 18.760 11.070 -36.329 1.00 64.62 192 ASN A C 1
ATOM 1518 O O . ASN A 1 192 ? 17.821 10.467 -35.827 1.00 64.62 192 ASN A O 1
ATOM 1522 N N . SER A 1 193 ? 19.873 11.316 -35.629 1.00 60.47 193 SER A N 1
ATOM 1523 C CA . SER A 1 193 ? 20.035 10.860 -34.237 1.00 60.47 193 SER A CA 1
ATOM 1524 C C . SER A 1 193 ? 19.116 11.584 -33.244 1.00 60.47 193 SER A C 1
ATOM 1526 O O . SER A 1 193 ? 18.724 11.005 -32.233 1.00 60.47 193 SER A O 1
ATOM 1528 N N . ARG A 1 194 ? 18.718 12.831 -33.537 1.00 57.94 194 ARG A N 1
ATOM 1529 C CA . ARG A 1 194 ? 17.702 13.568 -32.758 1.00 57.94 194 ARG A CA 1
ATOM 1530 C C . ARG A 1 194 ? 16.274 13.094 -33.033 1.00 57.94 194 ARG A C 1
ATOM 1532 O O . ARG A 1 194 ? 15.395 13.307 -32.202 1.00 57.94 194 ARG A O 1
ATOM 1539 N N . ALA A 1 195 ? 16.047 12.436 -34.165 1.00 55.72 195 ALA A N 1
ATOM 1540 C CA . ALA A 1 195 ? 14.830 11.692 -34.445 1.00 55.72 195 ALA A CA 1
ATOM 1541 C C . ALA A 1 195 ? 15.003 10.260 -33.915 1.00 55.72 195 ALA A C 1
ATOM 1543 O O . ALA A 1 195 ? 15.141 9.313 -34.685 1.00 55.72 195 ALA A O 1
ATOM 1544 N N . THR A 1 196 ? 15.060 10.091 -32.589 1.00 52.41 196 THR A N 1
ATOM 1545 C CA . THR A 1 196 ? 15.106 8.752 -31.991 1.00 52.41 196 THR A CA 1
ATOM 1546 C C . THR A 1 196 ? 13.950 7.915 -32.534 1.00 52.41 196 THR A C 1
ATOM 1548 O O . THR A 1 196 ? 12.783 8.305 -32.449 1.00 52.41 196 THR A O 1
ATOM 1551 N N . SER A 1 197 ? 14.304 6.786 -33.156 1.00 57.94 197 SER A N 1
ATOM 1552 C CA . SER A 1 197 ? 13.367 5.832 -33.746 1.00 57.94 197 SER A CA 1
ATOM 1553 C C . SER A 1 197 ? 12.239 5.513 -32.752 1.00 57.94 197 SER A C 1
ATOM 1555 O O . SER A 1 197 ? 12.529 5.328 -31.565 1.00 57.94 197 SER A O 1
ATOM 1557 N N . PRO A 1 198 ? 10.972 5.408 -33.196 1.00 61.28 198 PRO A N 1
ATOM 1558 C CA . PRO A 1 198 ? 9.855 4.964 -32.359 1.00 61.28 198 PRO A CA 1
ATOM 1559 C C . PRO A 1 198 ? 10.184 3.702 -31.549 1.00 61.28 198 PRO A C 1
ATOM 1561 O O . PRO A 1 198 ? 9.801 3.608 -30.390 1.00 61.28 198 PRO A O 1
ATOM 1564 N N . LEU A 1 199 ? 11.005 2.805 -32.110 1.00 51.53 199 LEU A N 1
ATOM 1565 C CA . LEU A 1 199 ? 11.478 1.589 -31.447 1.00 51.53 199 LEU A CA 1
ATOM 1566 C C . LEU A 1 199 ? 12.338 1.857 -30.205 1.00 51.53 199 LEU A C 1
ATOM 1568 O O . LEU A 1 199 ? 12.234 1.119 -29.234 1.00 51.53 199 LEU A O 1
ATOM 1572 N N . VAL A 1 200 ? 13.154 2.914 -30.198 1.00 55.12 200 VAL A N 1
ATOM 1573 C CA . VAL A 1 200 ? 13.958 3.293 -29.022 1.00 55.12 200 VAL A CA 1
ATOM 1574 C C . VAL A 1 200 ? 13.050 3.854 -27.926 1.00 55.12 200 VAL A C 1
ATOM 1576 O O . VAL A 1 200 ? 13.200 3.491 -26.764 1.00 55.12 200 VAL A O 1
ATOM 1579 N N . ARG A 1 201 ? 12.041 4.658 -28.292 1.00 59.81 201 ARG A N 1
ATOM 1580 C CA . ARG A 1 201 ? 11.034 5.159 -27.338 1.00 59.81 201 ARG A CA 1
ATOM 1581 C C . ARG A 1 201 ? 10.148 4.048 -26.778 1.00 59.81 201 ARG A C 1
ATOM 1583 O O . ARG A 1 201 ? 9.787 4.092 -25.605 1.00 59.81 201 ARG A O 1
ATOM 1590 N N . ASP A 1 202 ? 9.782 3.069 -27.597 1.00 63.78 202 ASP A N 1
ATOM 1591 C CA . ASP A 1 202 ? 8.969 1.934 -27.162 1.00 63.78 202 ASP A CA 1
ATOM 1592 C C . ASP A 1 202 ? 9.781 0.950 -26.308 1.00 63.78 202 ASP A C 1
ATOM 1594 O O . ASP A 1 202 ? 9.259 0.435 -25.319 1.00 63.78 202 ASP A O 1
ATOM 1598 N N . PHE A 1 203 ? 11.074 0.775 -26.600 1.00 55.22 203 PHE A N 1
ATOM 1599 C CA . PHE A 1 203 ? 11.998 0.027 -25.747 1.00 55.22 203 PHE A CA 1
ATOM 1600 C C . PHE A 1 203 ? 12.195 0.705 -24.382 1.00 55.22 203 PHE A C 1
ATOM 1602 O O . PHE A 1 203 ? 12.073 0.041 -23.353 1.00 55.22 203 PHE A O 1
ATOM 1609 N N . GLU A 1 204 ? 12.385 2.030 -24.342 1.00 53.84 204 GLU A N 1
ATOM 1610 C CA . GLU A 1 204 ? 12.417 2.796 -23.087 1.00 53.84 204 GLU A CA 1
ATOM 1611 C C . GLU A 1 204 ? 11.101 2.648 -22.306 1.00 53.84 204 GLU A C 1
ATOM 1613 O O . GLU A 1 204 ? 11.118 2.322 -21.120 1.00 53.84 204 GLU A O 1
ATOM 1618 N N . ARG A 1 205 ? 9.937 2.798 -22.956 1.00 65.31 205 ARG A N 1
ATOM 1619 C CA . ARG A 1 205 ? 8.630 2.604 -22.297 1.00 65.31 205 ARG A CA 1
ATOM 1620 C C . ARG A 1 205 ? 8.426 1.188 -21.762 1.00 65.31 205 ARG A C 1
ATOM 1622 O O . ARG A 1 205 ? 7.767 1.046 -20.735 1.00 65.31 205 ARG A O 1
ATOM 1629 N N . SER A 1 206 ? 8.938 0.165 -22.445 1.00 63.69 206 SER A N 1
ATOM 1630 C CA . SER A 1 206 ? 8.868 -1.225 -21.980 1.00 63.69 206 SER A CA 1
ATOM 1631 C C . SER A 1 206 ? 9.742 -1.429 -20.742 1.00 63.69 206 SER A C 1
ATOM 1633 O O . SER A 1 206 ? 9.255 -1.932 -19.734 1.00 63.69 206 SER A O 1
ATOM 1635 N N . LEU A 1 207 ? 10.983 -0.930 -20.769 1.00 56.66 207 LEU A N 1
ATOM 1636 C CA . LEU A 1 207 ? 11.905 -0.959 -19.628 1.00 56.66 207 LEU A CA 1
ATOM 1637 C C . LEU A 1 207 ? 11.324 -0.274 -18.382 1.00 56.66 207 LEU A C 1
ATOM 1639 O O . LEU A 1 207 ? 11.468 -0.782 -17.274 1.00 56.66 207 LEU A O 1
ATOM 1643 N N . PHE A 1 208 ? 10.626 0.852 -18.549 1.00 50.62 208 PHE A N 1
ATOM 1644 C CA . PHE A 1 208 ? 9.978 1.548 -17.432 1.00 50.62 208 PHE A CA 1
ATOM 1645 C C . PHE A 1 208 ? 8.654 0.913 -16.977 1.00 50.62 208 PHE A C 1
ATOM 1647 O O . PHE A 1 208 ? 8.216 1.175 -15.857 1.00 50.62 208 PHE A O 1
ATOM 1654 N N . ARG A 1 209 ? 8.009 0.076 -17.803 1.00 59.47 209 ARG A N 1
ATOM 1655 C CA . ARG A 1 209 ? 6.773 -0.635 -17.433 1.00 59.47 209 ARG A CA 1
ATOM 1656 C C . ARG A 1 209 ? 7.059 -1.798 -16.481 1.00 59.47 209 ARG A C 1
ATOM 1658 O O . ARG A 1 209 ? 6.309 -1.972 -15.527 1.00 59.47 209 ARG A O 1
ATOM 1665 N N . ASP A 1 210 ? 8.167 -2.503 -16.693 1.00 44.38 210 ASP A N 1
ATOM 1666 C CA . ASP A 1 210 ? 8.592 -3.637 -15.856 1.00 44.38 210 ASP A CA 1
ATOM 1667 C C . ASP A 1 210 ? 9.269 -3.195 -14.545 1.00 44.38 210 ASP A C 1
ATOM 1669 O O . ASP A 1 210 ? 9.356 -3.962 -13.589 1.00 44.38 210 ASP A O 1
ATOM 1673 N N . LEU A 1 211 ? 9.708 -1.934 -14.469 1.00 40.62 211 LEU A N 1
ATOM 1674 C CA . LEU A 1 211 ? 10.245 -1.304 -13.254 1.00 40.62 211 LEU A CA 1
ATOM 1675 C C . LEU A 1 211 ? 9.175 -0.609 -12.400 1.00 40.62 211 LEU A C 1
ATOM 1677 O O . LEU A 1 211 ? 9.504 0.015 -11.389 1.00 40.62 211 LEU A O 1
ATOM 1681 N N . ARG A 1 212 ? 7.897 -0.678 -12.792 1.00 45.75 212 ARG A N 1
ATOM 1682 C CA . ARG A 1 212 ? 6.807 -0.110 -12.001 1.00 45.75 212 ARG A CA 1
ATOM 1683 C C . ARG A 1 212 ? 6.534 -1.037 -10.818 1.00 45.75 212 ARG A C 1
ATOM 1685 O O . ARG A 1 212 ? 5.805 -2.016 -10.951 1.00 45.75 212 ARG A O 1
ATOM 1692 N N . GLU A 1 213 ? 7.152 -0.739 -9.676 1.00 51.56 213 GLU A N 1
ATOM 1693 C CA . GLU A 1 213 ? 6.842 -1.429 -8.424 1.00 51.56 213 GLU A CA 1
ATOM 1694 C C . GLU A 1 213 ? 5.325 -1.365 -8.155 1.00 51.56 213 GLU A C 1
ATOM 1696 O O . GLU A 1 213 ? 4.704 -0.326 -8.430 1.00 51.56 213 GLU A O 1
ATOM 1701 N N . PRO A 1 214 ? 4.710 -2.452 -7.643 1.00 51.62 214 PRO A N 1
ATOM 1702 C CA . PRO A 1 214 ? 3.337 -2.391 -7.159 1.00 51.62 214 PRO A CA 1
ATOM 1703 C C . PRO A 1 214 ? 3.262 -1.263 -6.135 1.00 51.62 214 PRO A C 1
ATOM 1705 O O . PRO A 1 214 ? 4.138 -1.142 -5.273 1.00 51.62 214 PRO A O 1
ATOM 1708 N N . SER A 1 215 ? 2.267 -0.388 -6.272 1.00 50.50 215 SER A N 1
ATOM 1709 C CA . SER A 1 215 ? 2.193 0.777 -5.404 1.00 50.50 215 SER A CA 1
ATOM 1710 C C . SER A 1 215 ? 2.078 0.304 -3.953 1.00 50.50 215 SER A C 1
ATOM 1712 O O . SER A 1 215 ? 1.413 -0.690 -3.657 1.00 50.50 215 SER A O 1
ATOM 1714 N N . LEU A 1 216 ? 2.723 1.014 -3.027 1.00 49.59 216 LEU A N 1
ATOM 1715 C CA . LEU A 1 216 ? 2.615 0.721 -1.594 1.00 49.59 216 LEU A CA 1
ATOM 1716 C C . LEU A 1 216 ? 1.139 0.708 -1.130 1.00 49.59 216 LEU A C 1
ATOM 1718 O O . LEU A 1 216 ? 0.796 0.037 -0.160 1.00 49.59 216 LEU A O 1
ATOM 1722 N N . GLU A 1 217 ? 0.266 1.422 -1.849 1.00 52.31 217 GLU A N 1
ATOM 1723 C CA . GLU A 1 217 ? -1.181 1.480 -1.633 1.00 52.31 217 GLU A CA 1
ATOM 1724 C C . GLU A 1 217 ? -1.869 0.137 -1.935 1.00 52.31 217 GLU A C 1
ATOM 1726 O O . GLU A 1 217 ? -2.748 -0.271 -1.178 1.00 52.31 217 GLU A O 1
ATOM 1731 N N . ASP A 1 218 ? -1.414 -0.606 -2.950 1.00 53.50 218 ASP A N 1
ATOM 1732 C CA . ASP A 1 218 ? -1.948 -1.931 -3.306 1.00 53.50 218 ASP A CA 1
ATOM 1733 C C . ASP A 1 218 ? -1.592 -3.003 -2.258 1.00 53.50 218 ASP A C 1
ATOM 1735 O O . ASP A 1 218 ? -2.357 -3.939 -2.027 1.00 53.50 218 ASP A O 1
ATOM 1739 N N . VAL A 1 219 ? -0.450 -2.851 -1.578 1.00 55.19 219 VAL A N 1
ATOM 1740 C CA . VAL A 1 219 ? 0.014 -3.763 -0.512 1.00 55.19 219 VAL A CA 1
ATOM 1741 C C . VAL A 1 219 ? -0.627 -3.435 0.845 1.00 55.19 219 VAL A C 1
ATOM 1743 O O . VAL A 1 219 ? -0.838 -4.326 1.668 1.00 55.19 219 VAL A O 1
ATOM 1746 N N . LEU A 1 220 ? -0.974 -2.168 1.095 1.00 52.84 220 LEU A N 1
ATOM 1747 C CA . LEU A 1 220 ? -1.532 -1.710 2.375 1.00 52.84 220 LEU A CA 1
ATOM 1748 C C . LEU A 1 220 ? -3.051 -1.905 2.512 1.00 52.84 220 LEU A C 1
ATOM 1750 O O . LEU A 1 220 ? -3.571 -1.826 3.628 1.00 52.84 220 LEU A O 1
ATOM 1754 N N . LEU A 1 221 ? -3.771 -2.174 1.419 1.00 61.69 221 LEU A N 1
ATOM 1755 C CA . LEU A 1 221 ? -5.231 -2.334 1.440 1.00 61.69 221 LEU A CA 1
ATOM 1756 C C . LEU A 1 221 ? -5.719 -3.699 1.955 1.00 61.69 221 LEU A C 1
ATOM 1758 O O . LEU A 1 221 ? -6.907 -3.825 2.260 1.00 61.69 221 LEU A O 1
ATOM 1762 N N . ASP A 1 222 ? -4.836 -4.690 2.133 1.00 50.03 222 ASP 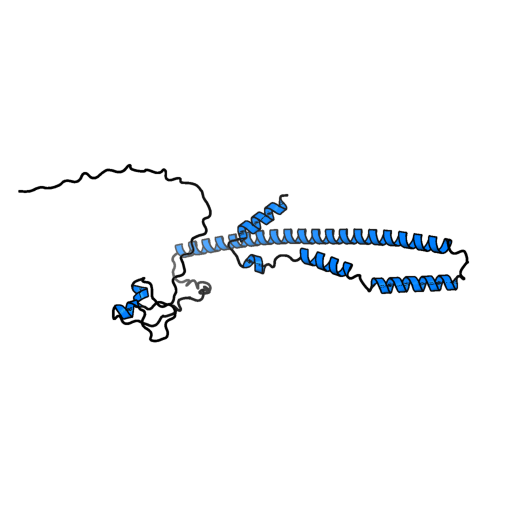A N 1
ATOM 1763 C CA . ASP A 1 222 ? -5.198 -5.979 2.737 1.00 50.03 222 ASP A CA 1
ATOM 1764 C C . ASP A 1 222 ? -4.186 -6.449 3.806 1.00 50.03 222 ASP A C 1
ATOM 1766 O O . ASP A 1 222 ? -3.262 -7.221 3.527 1.00 50.03 222 ASP A O 1
ATOM 1770 N N . PRO A 1 223 ? -4.349 -6.025 5.076 1.00 49.19 223 PRO A N 1
ATOM 1771 C CA . PRO A 1 223 ? -3.442 -6.390 6.166 1.00 49.19 223 PRO A CA 1
ATOM 1772 C C . PRO A 1 223 ? -3.451 -7.893 6.506 1.00 49.19 223 PRO A C 1
ATOM 1774 O O . PRO A 1 223 ? -2.667 -8.326 7.350 1.00 49.19 223 PRO A O 1
ATOM 1777 N N . GLY A 1 224 ? -4.317 -8.700 5.875 1.00 56.72 224 GLY A N 1
ATOM 1778 C CA . GLY A 1 224 ? -4.323 -10.158 6.008 1.00 56.72 224 GLY A CA 1
ATOM 1779 C C . GLY A 1 224 ? -3.218 -10.880 5.225 1.00 56.72 224 GLY A C 1
ATOM 1780 O O . GLY A 1 224 ? -2.915 -12.021 5.561 1.00 56.72 224 GLY A O 1
ATOM 1781 N N . ASN A 1 225 ? -2.599 -10.223 4.235 1.00 50.44 225 ASN A N 1
ATOM 1782 C CA . ASN A 1 225 ? -1.618 -10.827 3.317 1.00 50.44 225 ASN A CA 1
ATOM 1783 C C . ASN A 1 225 ? -0.155 -10.437 3.595 1.00 50.44 225 ASN A C 1
ATOM 1785 O O . ASN A 1 225 ? 0.757 -10.932 2.935 1.00 50.44 225 ASN A O 1
ATOM 1789 N N . LEU A 1 226 ? 0.093 -9.568 4.581 1.00 52.28 226 LEU A N 1
ATOM 1790 C CA . LEU A 1 226 ? 1.443 -9.104 4.920 1.00 52.28 226 LEU A CA 1
ATOM 1791 C C . LEU A 1 226 ? 2.431 -10.250 5.237 1.00 52.28 226 LEU A C 1
ATOM 1793 O O . LEU A 1 226 ? 3.558 -10.194 4.749 1.00 52.28 226 LEU A O 1
ATOM 1797 N N . PRO A 1 227 ? 2.052 -11.296 6.004 1.00 62.16 227 PRO A N 1
ATOM 1798 C CA . PRO A 1 227 ? 2.976 -12.383 6.325 1.00 62.16 227 PRO A CA 1
ATOM 1799 C C . PRO A 1 227 ? 3.394 -13.196 5.092 1.00 62.16 227 PRO A C 1
ATOM 1801 O O . PRO A 1 227 ? 4.575 -13.489 4.939 1.00 62.16 227 PRO A O 1
ATOM 1804 N N . SER A 1 228 ? 2.463 -13.495 4.175 1.00 57.25 228 SER A N 1
ATOM 1805 C CA . SER A 1 228 ? 2.765 -14.305 2.985 1.00 57.25 228 SER A CA 1
ATOM 1806 C C . SER A 1 228 ? 3.524 -13.520 1.918 1.00 57.25 228 SER A C 1
ATOM 1808 O O . SER A 1 228 ? 4.337 -14.092 1.200 1.00 57.25 228 SER A O 1
ATOM 1810 N N . ALA A 1 229 ? 3.287 -12.209 1.809 1.00 58.16 229 ALA A N 1
ATOM 1811 C CA . ALA A 1 229 ? 4.047 -11.345 0.910 1.00 58.16 229 ALA A CA 1
ATOM 1812 C C . ALA A 1 229 ? 5.515 -11.219 1.355 1.00 58.16 229 ALA A C 1
ATOM 1814 O O . ALA A 1 229 ? 6.413 -11.215 0.513 1.00 58.16 229 ALA A O 1
ATOM 1815 N N . ILE A 1 230 ? 5.761 -11.175 2.670 1.00 67.75 230 ILE A N 1
ATOM 1816 C CA . ILE A 1 230 ? 7.112 -11.151 3.244 1.00 67.75 230 ILE A CA 1
ATOM 1817 C C . ILE A 1 230 ? 7.800 -12.516 3.073 1.00 67.75 230 ILE A C 1
ATOM 1819 O O . ILE A 1 230 ? 8.949 -12.551 2.642 1.00 67.75 230 ILE A O 1
ATOM 1823 N N . GLU A 1 231 ? 7.110 -13.636 3.324 1.00 68.00 231 GLU A N 1
ATOM 1824 C CA . GLU A 1 231 ? 7.661 -14.985 3.086 1.00 68.00 231 GLU A CA 1
ATOM 1825 C C . GLU A 1 231 ? 7.987 -15.236 1.606 1.00 68.00 231 GLU A C 1
ATOM 1827 O O . GLU A 1 231 ? 9.058 -15.751 1.293 1.00 68.00 231 GLU A O 1
ATOM 1832 N N . ALA A 1 232 ? 7.123 -14.811 0.679 1.00 68.12 232 ALA A N 1
ATOM 1833 C CA . ALA A 1 232 ? 7.375 -14.946 -0.757 1.00 68.12 232 ALA A CA 1
ATOM 1834 C C . ALA A 1 232 ? 8.567 -14.093 -1.231 1.00 68.12 232 ALA A C 1
ATOM 1836 O O . ALA A 1 232 ? 9.323 -14.512 -2.107 1.00 68.12 232 ALA A O 1
ATOM 1837 N N . GLN A 1 233 ? 8.762 -12.905 -0.648 1.00 67.81 233 GLN A N 1
ATOM 1838 C CA . GLN A 1 233 ? 9.923 -12.064 -0.950 1.00 67.81 233 GLN A CA 1
ATOM 183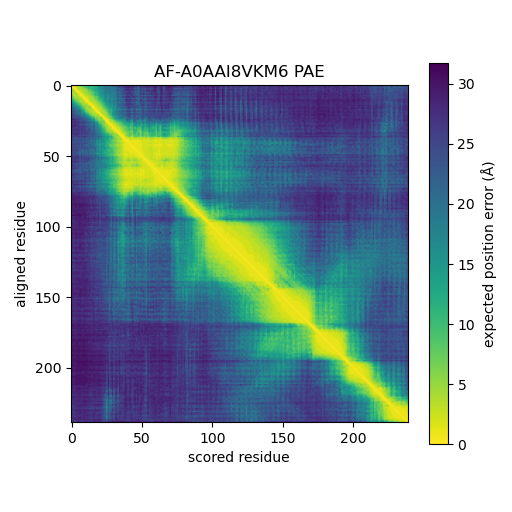9 C C . GLN A 1 233 ? 11.224 -12.604 -0.348 1.00 67.81 233 GLN A C 1
ATOM 1841 O O . GLN A 1 233 ? 12.273 -12.437 -0.967 1.00 67.81 233 GLN A O 1
ATOM 1846 N N . LEU A 1 234 ? 11.172 -13.259 0.816 1.00 72.94 234 LEU A N 1
ATOM 1847 C CA . LEU A 1 234 ? 12.330 -13.934 1.410 1.00 72.94 234 LEU A CA 1
ATOM 1848 C C . LEU A 1 234 ? 12.731 -15.177 0.603 1.00 72.94 234 LEU A C 1
ATOM 1850 O O . LEU A 1 234 ? 13.909 -15.341 0.304 1.00 72.94 234 LEU A O 1
ATOM 1854 N N . ALA A 1 235 ? 11.765 -15.972 0.135 1.00 71.00 235 ALA A N 1
ATOM 1855 C CA . ALA A 1 235 ? 12.028 -17.143 -0.707 1.00 71.00 235 ALA A CA 1
ATOM 1856 C C . ALA A 1 235 ? 12.685 -16.794 -2.060 1.00 71.00 235 ALA A C 1
ATOM 1858 O O . ALA A 1 235 ? 13.448 -17.588 -2.600 1.00 71.00 235 ALA A O 1
ATOM 1859 N N . LEU A 1 236 ? 12.423 -15.600 -2.604 1.00 72.19 236 LEU A N 1
ATOM 1860 C CA . LEU A 1 236 ? 13.073 -15.100 -3.825 1.00 72.19 236 LEU A CA 1
ATOM 1861 C C . LEU A 1 236 ? 14.504 -14.585 -3.603 1.00 72.19 236 LEU A C 1
ATOM 1863 O O . LEU A 1 236 ? 15.214 -14.357 -4.577 1.00 72.19 236 LEU A O 1
ATOM 1867 N N . LEU A 1 237 ? 14.908 -14.344 -2.353 1.00 64.38 237 LEU A N 1
ATOM 1868 C CA . LEU A 1 237 ? 16.260 -13.900 -1.996 1.00 64.38 237 LEU A CA 1
ATOM 1869 C C . LEU A 1 237 ? 17.174 -15.064 -1.586 1.00 64.38 237 LEU A C 1
ATOM 1871 O O . LEU A 1 237 ? 18.387 -14.882 -1.534 1.00 64.38 237 LEU A O 1
ATOM 1875 N N . GLU A 1 238 ? 16.599 -16.230 -1.290 1.00 73.50 238 GLU A N 1
ATOM 1876 C CA . GLU A 1 238 ? 17.319 -17.450 -0.899 1.00 73.50 238 GLU A CA 1
ATOM 1877 C C . GLU A 1 238 ? 17.601 -18.408 -2.077 1.00 73.50 238 GLU A C 1
ATOM 1879 O O . GLU A 1 238 ? 18.174 -19.478 -1.864 1.00 73.50 238 GLU A O 1
ATOM 1884 N N . GLY A 1 239 ? 17.236 -18.029 -3.309 1.00 52.69 239 GLY A N 1
ATOM 1885 C CA . GLY A 1 239 ? 17.578 -18.732 -4.557 1.00 52.69 239 GLY A CA 1
ATOM 1886 C C . GLY A 1 239 ? 18.522 -17.928 -5.441 1.00 52.69 239 GLY A C 1
ATOM 1887 O O . GLY A 1 239 ? 19.269 -18.571 -6.211 1.00 52.69 239 GLY A O 1
#

Organism: NCBI:txid933095

Secondary structure (DSSP, 8-state):
-----PPP----------------------------S---HHHHHTT---SSTTPPTTPPPHHHHHTT---------TT-------------TT---HHHHHHHHHHHHHHHHHHHHHHHHHHHHHHHHHHHHHHHHHHHHHHHHHHHHHHHHHHHHHHHHHHHHHHH-SS---HHHHHHHHHHHHHHHHHHHHS--HHHHHHHHHHHHHT-PPPHHHHHT-TTSHHHHHHHHHHTT--

Radius of gyration: 40.57 Å; Cα contacts (8 Å, |Δi|>4): 59; chains: 1; bounding box: 100×76×106 Å